Protein AF-0000000078823339 (afdb_homodimer)

Structure (mmCIF, N/CA/C/O backbone):
data_AF-0000000078823339-model_v1
#
loop_
_entity.id
_entity.type
_entity.pdbx_description
1 polymer 'Cytochrome c domain-containing protein'
#
loop_
_atom_site.group_PDB
_atom_site.id
_atom_site.type_symbol
_atom_site.label_atom_id
_atom_site.label_alt_id
_atom_site.label_comp_id
_atom_site.label_asym_id
_atom_site.label_entity_id
_atom_site.label_seq_id
_atom_site.pdbx_PDB_ins_code
_atom_site.Cartn_x
_atom_site.Cartn_y
_atom_site.Cartn_z
_atom_site.occupancy
_atom_site.B_iso_or_equiv
_atom_site.auth_seq_id
_atom_site.auth_comp_id
_atom_site.auth_asym_id
_atom_site.auth_atom_id
_atom_site.pdbx_PDB_model_num
ATOM 1 N N . MET A 1 1 ? -63.656 61.125 -62.781 1 30.8 1 MET A N 1
ATOM 2 C CA . MET A 1 1 ? -62.375 60.5 -63.125 1 30.8 1 MET A CA 1
ATOM 3 C C . MET A 1 1 ? -61.562 60.188 -61.875 1 30.8 1 MET A C 1
ATOM 5 O O . MET A 1 1 ? -60.375 59.875 -61.969 1 30.8 1 MET A O 1
ATOM 9 N N . PRO A 1 2 ? -62.125 60.312 -60.688 1 35.5 2 PRO A N 1
ATOM 10 C CA . PRO A 1 2 ? -61.344 60.188 -59.438 1 35.5 2 PRO A CA 1
ATOM 11 C C . PRO A 1 2 ? -60.781 58.812 -59.219 1 35.5 2 PRO A C 1
ATOM 13 O O . PRO A 1 2 ? -61.344 57.812 -59.688 1 35.5 2 PRO A O 1
ATOM 16 N N . CYS A 1 3 ? -59.375 58.688 -59.344 1 33.84 3 CYS A N 1
ATOM 17 C CA . CYS A 1 3 ? -58.281 57.781 -59.062 1 33.84 3 CYS A CA 1
ATOM 18 C C . CYS A 1 3 ? -58.438 57.094 -57.719 1 33.84 3 CYS A C 1
ATOM 20 O O . CYS A 1 3 ? -58.75 57.781 -56.719 1 33.84 3 CYS A O 1
ATOM 22 N N . ASN A 1 4 ? -58.875 55.844 -57.719 1 34.34 4 ASN A N 1
ATOM 23 C CA . ASN A 1 4 ? -59.125 54.844 -56.656 1 34.34 4 ASN A CA 1
ATOM 24 C C . ASN A 1 4 ? -57.906 54.656 -55.781 1 34.34 4 ASN A C 1
ATOM 26 O O . ASN A 1 4 ? -56.844 54.25 -56.25 1 34.34 4 ASN A O 1
ATOM 30 N N . PRO A 1 5 ? -57.812 55.25 -54.594 1 32.06 5 PRO A N 1
ATOM 31 C CA . PRO A 1 5 ? -56.75 55.406 -53.594 1 32.06 5 PRO A CA 1
ATOM 32 C C . PRO A 1 5 ? -56.156 54.062 -53.125 1 32.06 5 PRO A C 1
ATOM 34 O O . PRO A 1 5 ? -54.938 53.969 -52.875 1 32.06 5 PRO A O 1
ATOM 37 N N . PHE A 1 6 ? -56.969 53.031 -52.75 1 31.17 6 PHE A N 1
ATOM 38 C CA . PHE A 1 6 ? -56.75 52.562 -51.375 1 31.17 6 PHE A CA 1
ATOM 39 C C . PHE A 1 6 ? -55.688 51.469 -51.312 1 31.17 6 PHE A C 1
ATOM 41 O O . PHE A 1 6 ? -55.219 51.125 -50.25 1 31.17 6 PHE A O 1
ATOM 48 N N . LEU A 1 7 ? -55.344 50.812 -52.5 1 37.88 7 LEU A N 1
ATOM 49 C CA . LEU A 1 7 ? -54.969 49.438 -52.125 1 37.88 7 LEU A CA 1
ATOM 50 C C . LEU A 1 7 ? -53.688 49.438 -51.312 1 37.88 7 LEU A C 1
ATOM 52 O O . LEU A 1 7 ? -52.656 49.938 -51.781 1 37.88 7 LEU A O 1
ATOM 56 N N . LEU A 1 8 ? -53.812 49.562 -49.969 1 34.38 8 LEU A N 1
ATOM 57 C CA . LEU A 1 8 ? -52.875 49.531 -48.844 1 34.38 8 LEU A CA 1
ATOM 58 C C . LEU A 1 8 ? -51.938 48.312 -48.938 1 34.38 8 LEU A C 1
ATOM 60 O O . LEU A 1 8 ? -52.312 47.281 -49.469 1 34.38 8 LEU A O 1
ATOM 64 N N . GLY A 1 9 ? -50.594 48.531 -48.75 1 34.34 9 GLY A N 1
ATOM 65 C CA . GLY A 1 9 ? -49.25 48 -48.781 1 34.34 9 GLY A CA 1
ATOM 66 C C . GLY A 1 9 ? -49 46.938 -47.75 1 34.34 9 GLY A C 1
ATOM 67 O O . GLY A 1 9 ? -48.406 47.188 -46.688 1 34.34 9 GLY A O 1
ATOM 68 N N . HIS A 1 10 ? -50.031 46 -47.5 1 41 10 HIS A N 1
ATOM 69 C CA . HIS A 1 10 ? -49.844 45.156 -46.312 1 41 10 HIS A CA 1
ATOM 70 C C . HIS A 1 10 ? -48.625 44.281 -46.438 1 41 10 HIS A C 1
ATOM 72 O O . HIS A 1 10 ? -48.406 43.406 -45.594 1 41 10 HIS A O 1
ATOM 78 N N . SER A 1 11 ? -47.812 44.438 -47.5 1 39.53 11 SER A N 1
ATOM 79 C CA . SER A 1 11 ? -46.969 43.25 -47.719 1 39.53 11 SER A CA 1
ATOM 80 C C . SER A 1 11 ? -45.969 43.094 -46.594 1 39.53 11 SER A C 1
ATOM 82 O O . SER A 1 11 ? -45.062 42.25 -46.656 1 39.53 11 SER A O 1
ATOM 84 N N . GLY A 1 12 ? -45.812 44.094 -45.688 1 32.62 12 GLY A N 1
ATOM 85 C CA . GLY A 1 12 ? -44.531 44.125 -45.031 1 32.62 12 GLY A CA 1
ATOM 86 C C . GLY A 1 12 ? -44.312 42.969 -44.094 1 32.62 12 GLY A C 1
ATOM 87 O O . GLY A 1 12 ? -43.281 42.906 -43.406 1 32.62 12 GLY A O 1
ATOM 88 N N . ILE A 1 13 ? -45.406 42.312 -43.688 1 36 13 ILE A N 1
ATOM 89 C CA . ILE A 1 13 ? -45.344 41.719 -42.344 1 36 13 ILE A CA 1
ATOM 90 C C . ILE A 1 13 ? -44.406 40.531 -42.375 1 36 13 ILE A C 1
ATOM 92 O O . ILE A 1 13 ? -43.906 40.094 -41.344 1 36 13 ILE A O 1
ATOM 96 N N . LEU A 1 14 ? -44.188 39.844 -43.531 1 37.94 14 LEU A N 1
ATOM 97 C CA . LEU A 1 14 ? -43.781 38.469 -43.312 1 37.94 14 LEU A CA 1
ATOM 98 C C . LEU A 1 14 ? -42.375 38.375 -42.75 1 37.94 14 LEU A C 1
ATOM 100 O O . LEU A 1 14 ? -41.812 37.312 -42.625 1 37.94 14 LEU A O 1
ATOM 104 N N . MET A 1 15 ? -41.625 39.469 -42.75 1 34.97 15 MET A N 1
ATOM 105 C CA . MET A 1 15 ? -40.219 39.125 -42.438 1 34.97 15 MET A CA 1
ATOM 106 C C . MET A 1 15 ? -40.094 38.625 -41 1 34.97 15 MET A C 1
ATOM 108 O O . MET A 1 15 ? -39.094 38.875 -40.344 1 34.97 15 MET A O 1
ATOM 112 N N . ARG A 1 16 ? -41.219 38.375 -40.312 1 34.41 16 ARG A N 1
ATOM 113 C CA . ARG A 1 16 ? -40.969 38.062 -38.906 1 34.41 16 ARG A CA 1
ATOM 114 C C . ARG A 1 16 ? -39.812 37.031 -38.812 1 34.41 16 ARG A C 1
ATOM 116 O O . ARG A 1 16 ? -39.562 36.312 -39.75 1 34.41 16 ARG A O 1
ATOM 123 N N . LEU A 1 17 ? -39.375 36.781 -37.406 1 38.91 17 LEU A N 1
ATOM 124 C CA . LEU A 1 17 ? -38.438 36.406 -36.344 1 38.91 17 LEU A CA 1
ATOM 125 C C . LEU A 1 17 ? -38.25 34.875 -36.312 1 38.91 17 LEU A C 1
ATOM 127 O O . LEU A 1 17 ? -39.125 34.156 -35.875 1 38.91 17 LEU A O 1
ATOM 131 N N . PHE A 1 18 ? -37.906 34.406 -37.469 1 39.09 18 PHE A N 1
ATOM 132 C CA . PHE A 1 18 ? -37.406 33.062 -37.25 1 39.09 18 PHE A CA 1
ATOM 133 C C . PHE A 1 18 ? -36.406 33.062 -36.094 1 39.09 18 PHE A C 1
ATOM 135 O O . PHE A 1 18 ? -35.188 33 -36.344 1 39.09 18 PHE A O 1
ATOM 142 N N . LEU A 1 19 ? -36.531 33.875 -35.094 1 39.53 19 LEU A N 1
ATOM 143 C CA . LEU A 1 19 ? -35.562 33.719 -34 1 39.53 19 LEU A CA 1
ATOM 144 C C . LEU A 1 19 ? -35.594 32.281 -33.469 1 39.53 19 LEU A C 1
ATOM 146 O O . LEU A 1 19 ? -36.469 31.875 -32.719 1 39.53 19 LEU A O 1
ATOM 150 N N . ILE A 1 20 ? -35.688 31.312 -34.406 1 40.09 20 ILE A N 1
ATOM 151 C CA . ILE A 1 20 ? -35.625 29.984 -33.781 1 40.09 20 ILE A CA 1
ATOM 152 C C . ILE A 1 20 ? -34.625 29.984 -32.656 1 40.09 20 ILE A C 1
ATOM 154 O O . ILE A 1 20 ? -33.656 30.75 -32.688 1 40.09 20 ILE A O 1
ATOM 158 N N . GLY A 1 21 ? -34.906 29.016 -31.672 1 37.75 21 GLY A N 1
ATOM 159 C CA . GLY A 1 21 ? -34.562 28.391 -30.406 1 37.75 21 GLY A CA 1
ATOM 160 C C . GLY A 1 21 ? -33.125 27.922 -30.328 1 37.75 21 GLY A C 1
ATOM 161 O O . GLY A 1 21 ? -32.781 26.875 -30.891 1 37.75 21 GLY A O 1
ATOM 162 N N . LEU A 1 22 ? -32.188 28.734 -30.75 1 45.09 22 LEU A N 1
ATOM 163 C CA . LEU A 1 22 ? -30.859 28.328 -30.266 1 45.09 22 LEU A CA 1
ATOM 164 C C . LEU A 1 22 ? -30.953 27.797 -28.844 1 45.09 22 LEU A C 1
ATOM 166 O O . LEU A 1 22 ? -31.094 28.562 -27.891 1 45.09 22 LEU A O 1
ATOM 170 N N . LEU A 1 23 ? -31.844 26.859 -28.609 1 41.22 23 LEU A N 1
ATOM 171 C CA . LEU A 1 23 ? -31.844 26.109 -27.359 1 41.22 23 LEU A CA 1
ATOM 172 C C . LEU A 1 23 ? -30.422 25.922 -26.844 1 41.22 23 LEU A C 1
ATOM 174 O O . LEU A 1 23 ? -29.484 25.734 -27.625 1 41.22 23 LEU A O 1
ATOM 178 N N . GLY A 1 24 ? -30.25 26.266 -25.516 1 43.12 24 GLY A N 1
ATOM 179 C CA . GLY A 1 24 ? -29.328 26.203 -24.406 1 43.12 24 GLY A CA 1
ATOM 180 C C . GLY A 1 24 ? -28.547 24.891 -24.344 1 43.12 24 GLY A C 1
ATOM 181 O O . GLY A 1 24 ? -29.078 23.859 -23.922 1 43.12 24 GLY A O 1
ATOM 182 N N . MET A 1 25 ? -27.922 24.5 -25.422 1 47.78 25 MET A N 1
ATOM 183 C CA . MET A 1 25 ? -26.984 23.422 -25.109 1 47.78 25 MET A CA 1
ATOM 184 C C . MET A 1 25 ? -26.219 23.719 -23.828 1 47.78 25 MET A C 1
ATOM 186 O O . MET A 1 25 ? -25.391 24.641 -23.812 1 47.78 25 MET A O 1
ATOM 190 N N . GLY A 1 26 ? -26.906 23.703 -22.734 1 44.56 26 GLY A N 1
ATOM 191 C CA . GLY A 1 26 ? -26.172 23.641 -21.469 1 44.56 26 GLY A CA 1
ATOM 192 C C . GLY A 1 26 ? -24.891 22.812 -21.562 1 44.56 26 GLY A C 1
ATOM 193 O O . GLY A 1 26 ? -24.938 21.625 -21.922 1 44.56 26 GLY A O 1
ATOM 194 N N . TYR A 1 27 ? -23.797 23.438 -22.047 1 45.62 27 TYR A N 1
ATOM 195 C CA . TYR A 1 27 ? -22.469 22.859 -21.844 1 45.62 27 TYR A CA 1
ATOM 196 C C . TYR A 1 27 ? -22.375 22.188 -20.484 1 45.62 27 TYR A C 1
ATOM 198 O O . TYR A 1 27 ? -22.422 22.844 -19.438 1 45.62 27 TYR A O 1
ATOM 206 N N . LEU A 1 28 ? -22.906 21 -20.312 1 49.22 28 LEU A N 1
ATOM 207 C CA . LEU A 1 28 ? -22.5 20.203 -19.172 1 49.22 28 LEU A CA 1
ATOM 208 C C . LEU A 1 28 ? -20.984 20.281 -18.969 1 49.22 28 LEU A C 1
ATOM 210 O O . LEU A 1 28 ? -20.219 19.688 -19.719 1 49.22 28 LEU A O 1
ATOM 214 N N . MET A 1 29 ? -20.531 21.422 -18.688 1 46.19 29 MET A N 1
ATOM 215 C CA . MET A 1 29 ? -19.141 21.391 -18.234 1 46.19 29 MET A CA 1
ATOM 216 C C . MET A 1 29 ? -18.938 20.266 -17.203 1 46.19 29 MET A C 1
ATOM 218 O O . MET A 1 29 ? -19.75 20.109 -16.297 1 46.19 29 MET A O 1
ATOM 222 N N . PRO A 1 30 ? -18.266 19.234 -17.578 1 48.75 30 PRO A N 1
ATOM 223 C CA . PRO A 1 30 ? -17.938 18.344 -16.453 1 48.75 30 PRO A CA 1
ATOM 224 C C . PRO A 1 30 ? -17.453 19.094 -15.219 1 48.75 30 PRO A C 1
ATOM 226 O O . PRO A 1 30 ? -16.594 19.984 -15.328 1 48.75 30 PRO A O 1
ATOM 229 N N . VAL A 1 31 ? -18.328 19.375 -14.242 1 43.94 31 VAL A N 1
ATOM 230 C CA . VAL A 1 31 ? -17.844 19.797 -12.93 1 43.94 31 VAL A CA 1
ATOM 231 C C . VAL A 1 31 ? -16.578 19.016 -12.57 1 43.94 31 VAL A C 1
ATOM 233 O O . VAL A 1 31 ? -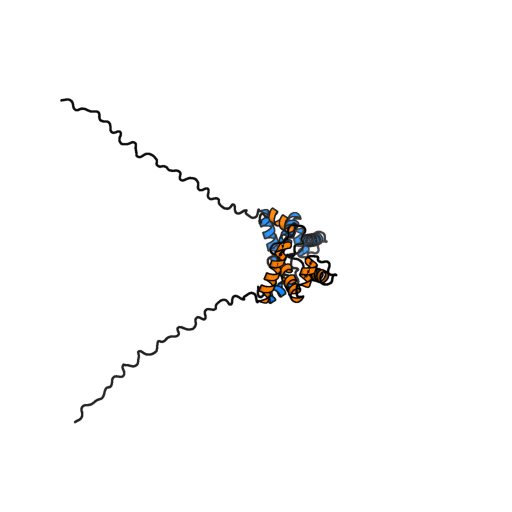16.625 17.797 -12.375 1 43.94 31 VAL A O 1
ATOM 236 N N . ALA A 1 32 ? -15.5 19.422 -13.117 1 43.25 32 ALA A N 1
ATOM 237 C CA . ALA A 1 32 ? -14.289 18.859 -12.523 1 43.25 32 ALA A CA 1
ATOM 238 C C . ALA A 1 32 ? -14.406 18.781 -11 1 43.25 32 ALA A C 1
ATOM 240 O O . ALA A 1 32 ? -14.594 19.812 -10.336 1 43.25 32 ALA A O 1
ATOM 241 N N . THR A 1 33 ? -15.094 17.812 -10.5 1 46.09 33 THR A N 1
ATOM 242 C CA . THR A 1 33 ? -14.953 17.656 -9.055 1 46.09 33 THR A CA 1
ATOM 243 C C . THR A 1 33 ? -13.547 18.031 -8.602 1 46.09 33 THR A C 1
ATOM 245 O O . THR A 1 33 ? -12.57 17.375 -8.969 1 46.09 33 THR A O 1
ATOM 248 N N . SER A 1 34 ? -13.211 19.297 -8.68 1 44.72 34 SER A N 1
ATOM 249 C CA . SER A 1 34 ? -12 19.844 -8.078 1 44.72 34 SER A CA 1
ATOM 250 C C . SER A 1 34 ? -11.703 19.172 -6.734 1 44.72 34 SER A C 1
ATOM 252 O O . SER A 1 34 ? -12.625 18.859 -5.984 1 44.72 34 SER A O 1
ATOM 254 N N . ALA A 1 35 ? -10.625 18.359 -6.77 1 53.25 35 ALA A N 1
ATOM 255 C CA . ALA A 1 35 ? -10.172 17.984 -5.434 1 53.25 35 ALA A CA 1
ATOM 256 C C . ALA A 1 35 ? -10.445 19.094 -4.426 1 53.25 35 ALA A C 1
ATOM 258 O O . ALA A 1 35 ? -10.164 20.266 -4.695 1 53.25 35 ALA A O 1
ATOM 259 N N . GLY A 1 36 ? -11.461 18.891 -3.582 1 52.44 36 GLY A N 1
ATOM 260 C CA . GLY A 1 36 ? -11.766 19.906 -2.59 1 52.44 36 GLY A CA 1
ATOM 261 C C . GLY A 1 36 ? -10.531 20.531 -1.972 1 52.44 36 GLY A C 1
ATOM 262 O O . GLY A 1 36 ? -9.438 19.953 -2.049 1 52.44 36 GLY A O 1
ATOM 263 N N . PRO A 1 37 ? -10.547 21.719 -1.668 1 51.22 37 PRO A N 1
ATOM 264 C CA . PRO A 1 37 ? -9.43 22.469 -1.091 1 51.22 37 PRO A CA 1
ATOM 265 C C . PRO A 1 37 ? -8.609 21.641 -0.104 1 51.22 37 PRO A C 1
ATOM 267 O O . PRO A 1 37 ? -7.387 21.766 -0.063 1 51.22 37 PRO A O 1
ATOM 270 N N . ALA A 1 38 ? -9.305 20.828 0.726 1 58.81 38 ALA A N 1
ATOM 271 C CA . ALA A 1 38 ? -8.609 20.031 1.732 1 58.81 38 ALA A CA 1
ATOM 272 C C . ALA A 1 38 ? -7.695 19 1.08 1 58.81 38 ALA A C 1
ATOM 274 O O . ALA A 1 38 ? -6.574 18.781 1.546 1 58.81 38 ALA A O 1
ATOM 275 N N . SER A 1 39 ? -8.086 18.688 -0.139 1 73.38 39 SER A N 1
ATOM 276 C CA . SER A 1 39 ? -7.27 17.688 -0.826 1 73.38 39 SER A CA 1
ATOM 277 C C . SER A 1 39 ? -6.004 18.312 -1.406 1 73.38 39 SER A C 1
ATOM 279 O O . SER A 1 39 ? -4.914 17.75 -1.283 1 73.38 39 SER A O 1
ATOM 281 N N . HIS A 1 40 ? -6.227 19.531 -1.73 1 85.38 40 HIS A N 1
ATOM 282 C CA . HIS A 1 40 ? -5.055 20.188 -2.311 1 85.38 40 HIS A CA 1
ATOM 283 C C . HIS A 1 40 ? -4.031 20.531 -1.236 1 85.38 40 HIS A C 1
ATOM 285 O O . HIS A 1 40 ? -2.826 20.359 -1.442 1 85.38 40 HIS A O 1
ATOM 291 N N . HIS A 1 41 ? -4.555 20.938 -0.048 1 91.94 41 HIS A N 1
ATOM 292 C CA . HIS A 1 41 ? -3.674 21.297 1.058 1 91.94 41 HIS A CA 1
ATOM 293 C C . HIS A 1 41 ? -2.867 20.094 1.534 1 91.94 41 HIS A C 1
ATOM 295 O O . HIS A 1 41 ? -1.649 20.188 1.702 1 91.94 41 HIS A O 1
ATOM 301 N N . ILE A 1 42 ? -3.537 18.984 1.673 1 94.25 42 ILE A N 1
ATOM 302 C CA . ILE A 1 42 ? -2.867 17.781 2.137 1 94.25 42 ILE A CA 1
ATOM 303 C C . ILE A 1 42 ? -1.833 17.328 1.105 1 94.25 42 ILE A C 1
ATOM 305 O O . ILE A 1 42 ? -0.726 16.922 1.463 1 94.25 42 ILE A O 1
ATOM 309 N N . ARG A 1 43 ? -2.17 17.406 -0.151 1 93.56 43 ARG A N 1
ATOM 310 C CA . ARG A 1 43 ? -1.228 17.016 -1.198 1 93.56 43 ARG A CA 1
ATOM 311 C C . ARG A 1 43 ? -0.001 17.938 -1.184 1 93.56 43 ARG A C 1
ATOM 313 O O . ARG A 1 43 ? 1.12 17.469 -1.409 1 93.56 43 ARG A O 1
ATOM 320 N N . THR A 1 44 ? -0.228 19.188 -0.898 1 94.5 44 THR A N 1
ATOM 321 C CA . THR A 1 44 ? 0.883 20.125 -0.787 1 94.5 44 THR A CA 1
ATOM 322 C C . THR A 1 44 ? 1.775 19.766 0.399 1 94.5 44 THR A C 1
ATOM 324 O O . THR A 1 44 ? 3.002 19.766 0.279 1 94.5 44 THR A O 1
ATOM 327 N N . LEU A 1 45 ? 1.153 19.469 1.543 1 96.06 45 LEU A N 1
ATOM 328 C CA . LEU A 1 45 ? 1.924 19.047 2.711 1 96.06 45 LEU A CA 1
ATOM 329 C C . LEU A 1 45 ? 2.688 17.766 2.428 1 96.06 45 LEU A C 1
ATOM 331 O O . LEU A 1 45 ? 3.85 17.625 2.818 1 96.06 45 LEU A O 1
ATOM 335 N N . ALA A 1 46 ? 2.057 16.828 1.695 1 96.62 46 ALA A N 1
ATOM 336 C CA . ALA A 1 46 ? 2.713 15.57 1.334 1 96.62 46 ALA A CA 1
ATOM 337 C C . ALA A 1 46 ? 3.936 15.828 0.459 1 96.62 46 ALA A C 1
ATOM 339 O O . ALA A 1 46 ? 4.953 15.141 0.593 1 96.62 46 ALA A O 1
ATOM 340 N N . ALA A 1 47 ? 3.842 16.797 -0.411 1 95.81 47 ALA A N 1
ATOM 341 C CA . ALA A 1 47 ? 4.961 17.141 -1.287 1 95.81 47 ALA A CA 1
ATOM 342 C C . ALA A 1 47 ? 6.156 17.641 -0.481 1 95.81 47 ALA A C 1
ATOM 344 O O . ALA A 1 47 ? 7.309 17.391 -0.855 1 95.81 47 ALA A O 1
ATOM 345 N N . SER A 1 48 ? 5.863 18.281 0.651 1 95.5 48 SER A N 1
ATOM 346 C CA . SER A 1 48 ? 6.961 18.75 1.487 1 95.5 48 SER A CA 1
ATOM 347 C C . SER A 1 48 ? 7.688 17.594 2.154 1 95.5 48 SER A C 1
ATOM 349 O O . SER A 1 48 ? 8.859 17.703 2.521 1 95.5 48 SER A O 1
ATOM 351 N N . CYS A 1 49 ? 7.035 16.469 2.363 1 97.44 49 CYS A N 1
ATOM 352 C CA . CYS A 1 49 ? 7.652 15.273 2.943 1 97.44 49 CYS A CA 1
ATOM 353 C C . CYS A 1 49 ? 8.602 14.609 1.955 1 97.44 49 CYS A C 1
ATOM 355 O O . CYS A 1 49 ? 9.523 13.891 2.355 1 97.44 49 CYS A O 1
ATOM 357 N N . ALA A 1 50 ? 8.453 14.945 0.639 1 94.81 50 ALA A N 1
ATOM 358 C CA . ALA A 1 50 ? 9.164 14.281 -0.45 1 94.81 50 ALA A CA 1
ATOM 359 C C . ALA A 1 50 ? 10.648 14.641 -0.444 1 94.81 50 ALA A C 1
ATOM 361 O O . ALA A 1 50 ? 11.477 13.875 -0.937 1 94.81 50 ALA A O 1
ATOM 362 N N . ALA A 1 51 ? 10.93 15.781 0.11 1 93.62 51 ALA A N 1
ATOM 363 C CA . ALA A 1 51 ? 12.312 16.25 0.101 1 93.62 51 ALA A CA 1
ATOM 364 C C . ALA A 1 51 ? 13.242 15.242 0.766 1 93.62 51 ALA A C 1
ATOM 366 O O . ALA A 1 51 ? 14.383 15.062 0.338 1 93.62 51 ALA A O 1
ATOM 367 N N . CYS A 1 52 ? 12.727 14.516 1.697 1 96.69 52 CYS A N 1
ATOM 368 C CA . CYS A 1 52 ? 13.547 13.562 2.43 1 96.69 52 CYS A CA 1
ATOM 369 C C . CYS A 1 52 ? 13.016 12.141 2.268 1 96.69 52 CYS A C 1
ATOM 371 O O . CYS A 1 52 ? 13.789 11.188 2.18 1 96.69 52 CYS A O 1
ATOM 373 N N . HIS A 1 53 ? 11.727 12.008 2.227 1 97.56 53 HIS A N 1
ATOM 374 C CA . HIS A 1 53 ? 11.117 10.68 2.215 1 97.56 53 HIS A CA 1
ATOM 375 C C . HIS A 1 53 ? 10.875 10.195 0.789 1 97.56 53 HIS A C 1
ATOM 377 O O . HIS A 1 53 ? 10.312 9.117 0.581 1 97.56 53 HIS A O 1
ATOM 383 N N . GLY A 1 54 ? 11.289 10.961 -0.235 1 96 54 GLY A N 1
ATOM 384 C CA . GLY A 1 54 ? 11.188 10.57 -1.631 1 96 54 GLY A CA 1
ATOM 385 C C . GLY A 1 54 ? 9.906 11.039 -2.293 1 96 54 GLY A C 1
ATOM 386 O O . GLY A 1 54 ? 8.922 11.336 -1.613 1 96 54 GLY A O 1
ATOM 387 N N . TYR A 1 55 ? 9.945 10.992 -3.658 1 94.5 55 TYR A N 1
ATOM 388 C CA . TYR A 1 55 ? 8.773 11.383 -4.438 1 94.5 55 TYR A CA 1
ATOM 389 C C . TYR A 1 55 ? 7.578 10.5 -4.102 1 94.5 55 TYR A C 1
ATOM 391 O O . TYR A 1 55 ? 7.684 9.273 -4.109 1 94.5 55 TYR A O 1
ATOM 399 N N . GLU A 1 56 ? 6.461 11.125 -3.645 1 95.38 56 GLU A N 1
ATOM 400 C CA . GLU A 1 56 ? 5.234 10.469 -3.203 1 95.38 56 GLU A CA 1
ATOM 401 C C . GLU A 1 56 ? 5.488 9.578 -1.994 1 95.38 56 GLU A C 1
ATOM 403 O O . GLU A 1 56 ? 4.793 8.578 -1.792 1 95.38 56 GLU A O 1
ATOM 408 N N . GLY A 1 57 ? 6.562 9.891 -1.277 1 96.88 57 GLY A N 1
ATOM 409 C CA . GLY A 1 57 ? 6.863 9.117 -0.081 1 96.88 57 GLY A CA 1
ATOM 410 C C . GLY A 1 57 ? 7.598 7.824 -0.375 1 96.88 57 GLY A C 1
ATOM 411 O O . GLY A 1 57 ? 7.617 6.914 0.455 1 96.88 57 GLY A O 1
ATOM 412 N N . LYS A 1 58 ? 8.125 7.715 -1.603 1 96.12 58 LYS A N 1
ATOM 413 C CA . LYS A 1 58 ? 8.828 6.512 -2.021 1 96.12 58 LYS A CA 1
ATOM 414 C C . LYS A 1 58 ? 10.344 6.691 -1.9 1 96.12 58 LYS A C 1
ATOM 416 O O . LYS A 1 58 ? 10.977 7.262 -2.787 1 96.12 58 LYS A O 1
ATOM 421 N N . SER A 1 59 ? 10.852 6.148 -0.792 1 93.5 59 SER A N 1
ATOM 422 C CA . SER A 1 59 ? 12.266 6.34 -0.5 1 93.5 59 SER A CA 1
ATOM 423 C C . SER A 1 59 ? 13.062 5.066 -0.777 1 93.5 59 SER A C 1
ATOM 425 O O . SER A 1 59 ? 12.555 3.959 -0.597 1 93.5 59 SER A O 1
ATOM 427 N N . ARG A 1 60 ? 14.375 5.113 -1.352 1 85.19 60 ARG A N 1
ATOM 428 C CA . ARG A 1 60 ? 15.266 3.986 -1.611 1 85.19 60 ARG A CA 1
ATOM 429 C C . ARG A 1 60 ? 16.438 3.971 -0.632 1 85.19 60 ARG A C 1
ATOM 431 O O . ARG A 1 60 ? 17.234 3.029 -0.621 1 85.19 60 ARG A O 1
ATOM 438 N N . GLY A 1 61 ? 16.469 4.793 0.309 1 87 61 GLY A N 1
ATOM 439 C CA . GLY A 1 61 ? 17.594 4.895 1.223 1 87 61 GLY A CA 1
ATOM 440 C C . GLY A 1 61 ? 17.219 4.668 2.672 1 87 61 GLY A C 1
ATOM 441 O O . GLY A 1 61 ? 16.344 3.844 2.967 1 87 61 GLY A O 1
ATOM 442 N N . GLU A 1 62 ? 17.953 5.367 3.576 1 91.94 62 GLU A N 1
ATOM 443 C CA . GLU A 1 62 ? 17.797 5.137 5.012 1 91.94 62 GLU A CA 1
ATOM 444 C C . GLU A 1 62 ? 16.562 5.836 5.555 1 91.94 62 GLU A C 1
ATOM 446 O O . GLU A 1 62 ? 16.062 5.492 6.633 1 91.94 62 GLU A O 1
ATOM 451 N N . ILE A 1 63 ? 16.078 6.836 4.805 1 95.62 63 ILE A N 1
ATOM 452 C CA . ILE A 1 63 ? 14.867 7.52 5.223 1 95.62 63 ILE A CA 1
ATOM 453 C C . ILE A 1 63 ? 13.648 6.656 4.895 1 95.62 63 ILE A C 1
ATOM 455 O O . ILE A 1 63 ? 13.508 6.18 3.768 1 95.62 63 ILE A O 1
ATOM 459 N N . PRO A 1 64 ? 12.828 6.449 5.875 1 95.31 64 PRO A N 1
ATOM 460 C CA . PRO A 1 64 ? 11.727 5.504 5.648 1 95.31 64 PRO A CA 1
ATOM 461 C C . PRO A 1 64 ? 10.781 5.961 4.539 1 95.31 64 PRO A C 1
ATOM 463 O O . PRO A 1 64 ? 10.508 7.156 4.406 1 95.31 64 PRO A O 1
ATOM 466 N N . SER A 1 65 ? 10.336 4.945 3.738 1 96.31 65 SER A N 1
ATOM 467 C CA . SER A 1 65 ? 9.242 5.223 2.816 1 96.31 65 SER A CA 1
ATOM 468 C C . SER A 1 65 ? 7.934 5.457 3.568 1 96.31 65 SER A C 1
ATOM 470 O O . SER A 1 65 ? 7.688 4.84 4.605 1 96.31 65 SER A O 1
ATOM 472 N N . LEU A 1 66 ? 7.129 6.32 3.037 1 97.75 66 LEU A N 1
ATOM 473 C CA . LEU A 1 66 ? 5.828 6.621 3.627 1 97.75 66 LEU A CA 1
ATOM 474 C C . LEU A 1 66 ? 4.703 6.016 2.797 1 97.75 66 LEU A C 1
ATOM 476 O O . LEU A 1 66 ? 3.631 5.711 3.326 1 97.75 66 LEU A O 1
ATOM 480 N N . ALA A 1 67 ? 4.973 5.832 1.438 1 97.12 67 ALA A N 1
ATOM 481 C CA . ALA A 1 67 ? 3.969 5.289 0.528 1 97.12 67 ALA A CA 1
ATOM 482 C C . ALA A 1 67 ? 3.506 3.908 0.984 1 97.12 67 ALA A C 1
ATOM 484 O O . ALA A 1 67 ? 4.32 3.004 1.171 1 97.12 67 ALA A O 1
ATOM 485 N N . GLY A 1 68 ? 2.225 3.861 1.214 1 96.12 68 GLY A N 1
ATOM 486 C CA . GLY A 1 68 ? 1.648 2.576 1.579 1 96.12 68 GLY A CA 1
ATOM 487 C C . GLY A 1 68 ? 1.716 2.295 3.068 1 96.12 68 GLY A C 1
ATOM 488 O O . GLY A 1 68 ? 1.246 1.252 3.529 1 96.12 68 GLY A O 1
ATOM 489 N N . MET A 1 69 ? 2.299 3.164 3.879 1 96.31 69 MET A N 1
ATOM 490 C CA . MET A 1 69 ? 2.318 2.975 5.328 1 96.31 69 MET A CA 1
ATOM 491 C C . MET A 1 69 ? 0.904 2.98 5.898 1 96.31 69 MET A C 1
ATOM 493 O O . MET A 1 69 ? 0.127 3.9 5.629 1 96.31 69 MET A O 1
ATOM 497 N N . PRO A 1 70 ? 0.561 1.921 6.637 1 95.75 70 PRO A N 1
ATOM 498 C CA . PRO A 1 70 ? -0.771 1.938 7.246 1 95.75 70 PRO A CA 1
ATOM 499 C C . PRO A 1 70 ? -1.04 3.211 8.047 1 95.75 70 PRO A C 1
ATOM 501 O O . PRO A 1 70 ? -0.154 3.699 8.75 1 95.75 70 PRO A O 1
ATOM 504 N N . ALA A 1 71 ? -2.248 3.703 7.906 1 97.06 71 ALA A N 1
ATOM 505 C CA . ALA A 1 71 ? -2.6 4.973 8.539 1 97.06 71 ALA A CA 1
ATOM 506 C C . ALA A 1 71 ? -2.328 4.934 10.039 1 97.06 71 ALA A C 1
ATOM 508 O O . ALA A 1 71 ? -1.803 5.895 10.602 1 97.06 71 ALA A O 1
ATOM 509 N N . GLY A 1 72 ? -2.68 3.848 10.648 1 97.31 72 GLY A N 1
ATOM 510 C CA . GLY A 1 72 ? -2.447 3.729 12.078 1 97.31 72 GLY A CA 1
ATOM 511 C C . GLY A 1 72 ? -0.982 3.846 12.461 1 97.31 72 GLY A C 1
ATOM 512 O O . GLY A 1 72 ? -0.642 4.496 13.445 1 97.31 72 GLY A O 1
ATOM 513 N N . ARG A 1 73 ? -0.118 3.23 11.703 1 97.62 73 ARG A N 1
ATOM 514 C CA . ARG A 1 73 ? 1.317 3.305 11.953 1 97.62 73 ARG A CA 1
ATOM 515 C C . ARG A 1 73 ? 1.833 4.727 11.773 1 97.62 73 ARG A C 1
ATOM 517 O O . ARG A 1 73 ? 2.629 5.211 12.586 1 97.62 73 ARG A O 1
ATOM 524 N N . PHE A 1 74 ? 1.416 5.398 10.758 1 98.44 74 PHE A N 1
ATOM 525 C CA . PHE A 1 74 ? 1.803 6.785 10.508 1 98.44 74 PHE A CA 1
ATOM 526 C C . PHE A 1 74 ? 1.395 7.68 11.672 1 98.44 74 PHE A C 1
ATOM 528 O O . PHE A 1 74 ? 2.201 8.469 12.164 1 98.44 74 PHE A O 1
ATOM 535 N N . LEU A 1 75 ? 0.164 7.504 12.109 1 98.62 75 LEU A N 1
ATOM 536 C CA . LEU A 1 75 ? -0.362 8.32 13.195 1 98.62 75 LEU A CA 1
ATOM 537 C C . LEU A 1 75 ? 0.417 8.07 14.484 1 98.62 75 LEU A C 1
ATOM 539 O O . LEU A 1 75 ? 0.733 9.008 15.219 1 98.62 75 LEU A O 1
ATOM 543 N N . ASP A 1 76 ? 0.726 6.812 14.727 1 98.75 76 ASP A N 1
ATOM 544 C CA . ASP A 1 76 ? 1.49 6.469 15.922 1 98.75 76 ASP A CA 1
ATOM 545 C C . ASP A 1 76 ? 2.873 7.117 15.898 1 98.75 76 ASP A C 1
ATOM 547 O O . ASP A 1 76 ? 3.312 7.691 16.891 1 98.75 76 ASP A O 1
ATOM 551 N N . LYS A 1 77 ? 3.49 7.055 14.789 1 98.62 77 LYS A N 1
ATOM 552 C CA . LYS A 1 77 ? 4.824 7.629 14.656 1 98.62 77 LYS A CA 1
ATOM 553 C C . LYS A 1 77 ? 4.789 9.148 14.836 1 98.62 77 LYS A C 1
ATOM 555 O O . LYS A 1 77 ? 5.602 9.711 15.57 1 98.62 77 LYS A O 1
ATOM 560 N N . MET A 1 78 ? 3.838 9.797 14.203 1 98.62 78 MET A N 1
ATOM 561 C CA . MET A 1 78 ? 3.748 11.258 14.281 1 98.62 78 MET A CA 1
ATOM 562 C C . MET A 1 78 ? 3.391 11.695 15.695 1 98.62 78 MET A C 1
ATOM 564 O O . MET A 1 78 ? 3.867 12.734 16.172 1 98.62 78 MET A O 1
ATOM 568 N N . ARG A 1 79 ? 2.559 10.906 16.406 1 98.62 79 ARG A N 1
ATOM 569 C CA . ARG A 1 79 ? 2.25 11.195 17.797 1 98.62 79 ARG A CA 1
ATOM 570 C C . ARG A 1 79 ? 3.504 11.117 18.656 1 98.62 79 ARG A C 1
ATOM 572 O O . ARG A 1 79 ? 3.734 11.984 19.5 1 98.62 79 ARG A O 1
ATOM 579 N N . GLN A 1 80 ? 4.285 10.117 18.391 1 98.5 80 GLN A N 1
ATOM 580 C CA . GLN A 1 80 ? 5.527 9.953 19.141 1 98.5 80 GLN A CA 1
ATOM 581 C C . GLN A 1 80 ? 6.453 11.148 18.938 1 98.5 80 GLN A C 1
ATOM 583 O O . GLN A 1 80 ? 6.988 11.695 19.906 1 98.5 80 GLN A O 1
ATOM 588 N N . TYR A 1 81 ? 6.637 11.547 17.734 1 98.44 81 TYR A N 1
ATOM 589 C CA . TYR A 1 81 ? 7.492 12.695 17.422 1 98.44 81 TYR A CA 1
ATOM 590 C C . TYR A 1 81 ? 6.949 13.969 18.062 1 98.44 81 TYR A C 1
ATOM 592 O O . TYR A 1 81 ? 7.719 14.805 18.531 1 98.44 81 TYR A O 1
ATOM 600 N N . ARG A 1 82 ? 5.652 14.055 18.062 1 97.19 82 ARG A N 1
ATOM 601 C CA . ARG A 1 82 ? 5.02 15.25 18.594 1 97.19 82 ARG A CA 1
ATOM 602 C C . ARG A 1 82 ? 5.148 15.305 20.109 1 97.19 82 ARG A C 1
ATOM 604 O O . ARG A 1 82 ? 5.32 16.375 20.703 1 97.19 82 ARG A O 1
ATOM 611 N N . ASP A 1 83 ? 5.125 14.172 20.75 1 96.94 83 ASP A N 1
ATOM 612 C CA . ASP A 1 83 ? 5 14.109 22.203 1 96.94 83 ASP A CA 1
ATOM 613 C C . ASP A 1 83 ? 6.371 14.062 22.875 1 96.94 83 ASP A C 1
ATOM 615 O O . ASP A 1 83 ? 6.492 14.328 24.078 1 96.94 83 ASP A O 1
ATOM 619 N N . MET A 1 84 ? 7.332 13.734 22.109 1 97.31 84 MET A N 1
ATOM 620 C CA . MET A 1 84 ? 8.656 13.609 22.719 1 97.31 84 MET A CA 1
ATOM 621 C C . MET A 1 84 ? 9.219 14.984 23.062 1 97.31 84 MET A C 1
ATOM 623 O O . MET A 1 84 ? 8.734 16 22.578 1 97.31 84 MET A O 1
ATOM 627 N N . GLN A 1 85 ? 10.195 14.977 23.922 1 96.5 85 GLN A N 1
ATOM 628 C CA . GLN A 1 85 ? 10.898 16.219 24.25 1 96.5 85 GLN A CA 1
ATOM 629 C C . GLN A 1 85 ? 11.547 16.812 23 1 96.5 85 GLN A C 1
ATOM 631 O O . GLN A 1 85 ? 12.047 16.078 22.141 1 96.5 85 GLN A O 1
ATOM 636 N N . ASP A 1 86 ? 11.461 18.125 23.031 1 94.69 86 ASP A N 1
ATOM 637 C CA . ASP A 1 86 ? 12.102 18.797 21.906 1 94.69 86 ASP A CA 1
ATOM 638 C C . ASP A 1 86 ? 13.594 18.5 21.859 1 94.69 86 ASP A C 1
ATOM 640 O O . ASP A 1 86 ? 14.344 18.922 22.75 1 94.69 86 ASP A O 1
ATOM 644 N N . ASP A 1 87 ? 14.039 17.781 20.906 1 94.88 87 ASP A N 1
ATOM 645 C CA . ASP A 1 87 ? 15.461 17.438 20.812 1 94.88 87 ASP A CA 1
ATOM 646 C C . ASP A 1 87 ? 16.078 18.047 19.547 1 94.88 87 ASP A C 1
ATOM 648 O O . ASP A 1 87 ? 17.234 17.75 19.219 1 94.88 87 ASP A O 1
ATOM 652 N N . GLY A 1 88 ? 15.289 18.781 18.844 1 94.5 88 GLY A N 1
ATOM 653 C CA . GLY A 1 88 ? 15.789 19.5 17.672 1 94.5 88 GLY A CA 1
ATOM 654 C C . GLY A 1 88 ? 15.898 18.625 16.438 1 94.5 88 GLY A C 1
ATOM 655 O O . GLY A 1 88 ? 16.328 19.094 15.383 1 94.5 88 GLY A O 1
ATOM 656 N N . SER A 1 89 ? 15.422 17.375 16.578 1 96.12 89 SER A N 1
ATOM 657 C CA . SER A 1 89 ? 15.484 16.5 15.414 1 96.12 89 SER A CA 1
ATOM 658 C C . SER A 1 89 ? 14.5 16.938 14.344 1 96.12 89 SER A C 1
ATOM 660 O O . SER A 1 89 ? 13.516 17.625 14.633 1 96.12 89 SER A O 1
ATOM 662 N N . VAL A 1 90 ? 14.695 16.609 13.133 1 96.31 90 VAL A N 1
ATOM 663 C CA . VAL A 1 90 ? 13.93 17.047 11.969 1 96.31 90 VAL A CA 1
ATOM 664 C C . VAL A 1 90 ? 12.469 16.625 12.125 1 96.31 90 VAL A C 1
ATOM 666 O O . VAL A 1 90 ? 11.562 17.438 11.984 1 96.31 90 VAL A O 1
ATOM 669 N N . MET A 1 91 ? 12.242 15.367 12.453 1 98 91 MET A N 1
ATOM 670 C CA . MET A 1 91 ? 10.867 14.883 12.5 1 98 91 MET A CA 1
ATOM 671 C C . M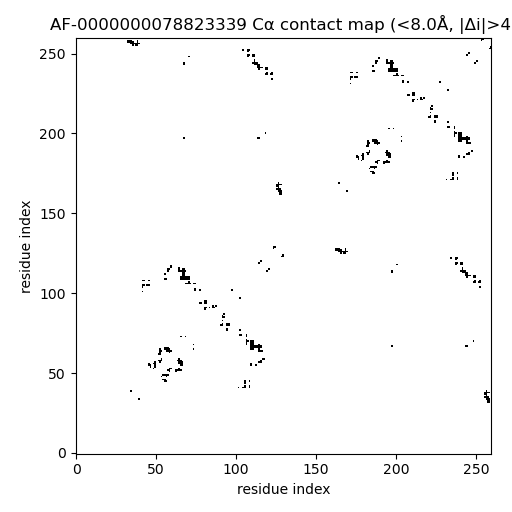ET A 1 91 ? 10.125 15.453 13.703 1 98 91 MET A C 1
ATOM 673 O O . MET A 1 91 ? 8.914 15.68 13.648 1 98 91 MET A O 1
ATOM 677 N N . ASN A 1 92 ? 10.852 15.617 14.805 1 98.06 92 ASN A N 1
ATOM 678 C CA . ASN A 1 92 ? 10.25 16.297 15.953 1 98.06 92 ASN A CA 1
ATOM 679 C C . ASN A 1 92 ? 9.719 17.672 15.578 1 98.06 92 ASN A C 1
ATOM 681 O O . ASN A 1 92 ? 8.562 17.984 15.844 1 98.06 92 ASN A O 1
ATOM 685 N N . GLN A 1 93 ? 10.508 18.5 14.867 1 96.62 93 GLN A N 1
ATOM 686 C CA . GLN A 1 93 ? 10.109 19.844 14.461 1 96.62 93 GLN A CA 1
ATOM 687 C C . GLN A 1 93 ? 8.977 19.797 13.445 1 96.62 93 GLN A C 1
ATOM 689 O O . GLN A 1 93 ? 8.023 20.594 13.523 1 96.62 93 GLN A O 1
ATOM 694 N N . HIS A 1 94 ? 9.047 18.891 12.555 1 97.12 94 HIS A N 1
ATOM 695 C CA . HIS A 1 94 ? 8 18.766 11.555 1 97.12 94 HIS A CA 1
ATOM 696 C C . HIS A 1 94 ? 6.672 18.359 12.188 1 97.12 94 HIS A C 1
ATOM 698 O O . HIS A 1 94 ? 5.629 18.938 11.875 1 97.12 94 HIS A O 1
ATOM 704 N N . ALA A 1 95 ? 6.715 17.359 13.039 1 98 95 ALA A N 1
ATOM 705 C CA . ALA A 1 95 ? 5.496 16.859 13.672 1 98 95 ALA A CA 1
ATOM 706 C C . ALA A 1 95 ? 4.844 17.953 14.523 1 98 95 ALA A C 1
ATOM 708 O O . ALA A 1 95 ? 3.617 18.078 14.531 1 98 95 ALA A O 1
ATOM 709 N N . LYS A 1 96 ? 5.633 18.719 15.211 1 97.44 96 LYS A N 1
ATOM 710 C CA . LYS A 1 96 ? 5.113 19.766 16.094 1 97.44 96 LYS A CA 1
ATOM 711 C C . LYS A 1 96 ? 4.578 20.938 15.289 1 97.44 96 LYS A C 1
ATOM 713 O O . LYS A 1 96 ? 3.74 21.703 15.781 1 97.44 96 LYS A O 1
ATOM 718 N N . GLY A 1 97 ? 5.016 21.109 14.016 1 96.56 97 GLY A N 1
ATOM 719 C CA . GLY A 1 97 ? 4.59 22.203 13.164 1 96.56 97 GLY A CA 1
ATOM 720 C C . GLY A 1 97 ? 3.297 21.922 12.422 1 96.56 97 GLY A C 1
ATOM 721 O O . GLY A 1 97 ? 2.719 22.812 11.805 1 96.56 97 GLY A O 1
ATOM 722 N N . LEU A 1 98 ? 2.816 20.734 12.516 1 97.62 98 LEU A N 1
ATOM 723 C CA . LEU A 1 98 ? 1.603 20.344 11.812 1 97.62 98 LEU A CA 1
ATOM 724 C C . LEU A 1 98 ? 0.42 20.25 12.766 1 97.62 98 LEU A C 1
ATOM 726 O O . LEU A 1 98 ? 0.58 19.859 13.922 1 97.62 98 LEU A O 1
ATOM 730 N N . GLU A 1 99 ? -0.75 20.641 12.242 1 97.31 99 GLU A N 1
ATOM 731 C CA . GLU A 1 99 ? -1.978 20.359 12.984 1 97.31 99 GLU A CA 1
ATOM 732 C C . GLU A 1 99 ? -2.336 18.875 12.93 1 97.31 99 GLU A C 1
ATOM 734 O O . GLU A 1 99 ? -2.021 18.188 11.961 1 97.31 99 GLU A O 1
ATOM 739 N N . TRP A 1 100 ? -3.014 18.422 14.031 1 97.06 100 TRP A N 1
ATOM 740 C CA . TRP A 1 100 ? -3.328 17 14.078 1 97.06 100 TRP A CA 1
ATOM 741 C C . TRP A 1 100 ? -4.238 16.594 12.922 1 97.06 100 TRP A C 1
ATOM 743 O O . TRP A 1 100 ? -4.098 15.508 12.359 1 97.06 100 TRP A O 1
ATOM 753 N N . GLU A 1 101 ? -5.141 17.484 12.547 1 95.06 101 GLU A N 1
ATOM 754 C CA . GLU A 1 101 ? -6 17.203 11.406 1 95.06 101 GLU A CA 1
ATOM 755 C C . GLU A 1 101 ? -5.184 17.047 10.125 1 95.06 101 GLU A C 1
ATOM 757 O O . GLU A 1 101 ? -5.531 16.234 9.258 1 95.06 101 GLU A O 1
ATOM 762 N N . GLU A 1 102 ? -4.125 17.797 9.984 1 96.25 102 GLU A N 1
ATOM 763 C CA . GLU A 1 102 ? -3.221 17.672 8.844 1 96.25 102 GLU A CA 1
ATOM 764 C C . GLU A 1 102 ? -2.49 16.328 8.859 1 96.25 102 GLU A C 1
ATOM 766 O O . GLU A 1 102 ? -2.32 15.695 7.82 1 96.25 102 GLU A O 1
ATOM 771 N N . ILE A 1 103 ? -2.184 15.914 10.094 1 97.81 103 ILE A N 1
ATOM 772 C CA . ILE A 1 103 ? -1.487 14.641 10.258 1 97.81 103 ILE A CA 1
ATOM 773 C C . ILE A 1 103 ? -2.422 13.492 9.891 1 97.81 103 ILE A C 1
ATOM 775 O O . ILE A 1 103 ? -2.012 12.539 9.227 1 97.81 103 ILE A O 1
ATOM 779 N N . VAL A 1 104 ? -3.666 13.648 10.211 1 96.06 104 VAL A N 1
ATOM 780 C CA . VAL A 1 104 ? -4.66 12.641 9.859 1 96.06 104 VAL A CA 1
ATOM 781 C C . VAL A 1 104 ? -4.832 12.594 8.344 1 96.06 104 VAL A C 1
ATOM 783 O O . VAL A 1 104 ? -4.891 11.516 7.75 1 96.06 104 VAL A O 1
ATOM 786 N N . GLY A 1 105 ? -4.887 13.75 7.684 1 95.38 105 GLY A N 1
ATOM 787 C CA . GLY A 1 105 ? -4.961 13.797 6.23 1 95.38 105 GLY A CA 1
ATOM 788 C C . GLY A 1 105 ? -3.75 13.18 5.555 1 95.38 105 GLY A C 1
ATOM 789 O O . GLY A 1 105 ? -3.885 12.461 4.562 1 95.38 105 GLY A O 1
ATOM 790 N N . LEU A 1 106 ? -2.582 13.406 6.117 1 97 106 LEU A N 1
ATOM 791 C CA . LEU A 1 106 ? -1.348 12.836 5.582 1 97 106 LEU A CA 1
ATOM 792 C C . LEU A 1 106 ? -1.332 11.32 5.738 1 97 106 LEU A C 1
ATOM 794 O O . LEU A 1 106 ? -0.854 10.609 4.855 1 97 106 LEU A O 1
ATOM 798 N N . ALA A 1 107 ? -1.855 10.875 6.852 1 97.31 107 ALA A N 1
ATOM 799 C CA . ALA A 1 107 ? -1.956 9.43 7.066 1 97.31 107 ALA A CA 1
ATOM 800 C C . ALA A 1 107 ? -2.789 8.773 5.969 1 97.31 107 ALA A C 1
ATOM 802 O O . ALA A 1 107 ? -2.404 7.73 5.434 1 97.31 107 ALA A O 1
ATOM 803 N N . GLY A 1 108 ? -3.895 9.391 5.711 1 95.75 108 GLY A N 1
ATOM 804 C CA . GLY A 1 108 ? -4.727 8.875 4.637 1 95.75 108 GLY A CA 1
ATOM 805 C C . GLY A 1 108 ? -4.043 8.914 3.281 1 95.75 108 GLY A C 1
ATOM 806 O O . GLY A 1 108 ? -4.082 7.938 2.531 1 95.75 108 GLY A O 1
ATOM 807 N N . TYR A 1 109 ? -3.396 10.008 2.977 1 95.88 109 TYR A N 1
ATOM 808 C CA . TYR A 1 109 ? -2.703 10.164 1.702 1 95.88 109 TYR A CA 1
ATOM 809 C C . TYR A 1 109 ? -1.666 9.07 1.504 1 95.88 109 TYR A C 1
ATOM 811 O O . TYR A 1 109 ? -1.686 8.359 0.493 1 95.88 109 TYR A O 1
ATOM 819 N N . PHE A 1 110 ? -0.766 8.914 2.428 1 97.19 110 PHE A N 1
ATOM 820 C CA . PHE A 1 110 ? 0.345 7.98 2.262 1 97.19 110 PHE A CA 1
ATOM 821 C C . PHE A 1 110 ? -0.146 6.539 2.301 1 97.19 110 PHE A C 1
ATOM 823 O O . PHE A 1 110 ? 0.383 5.68 1.593 1 97.19 110 PHE A O 1
ATOM 830 N N . ALA A 1 111 ? -1.206 6.262 3.139 1 96.56 111 ALA A N 1
ATOM 831 C CA . ALA A 1 111 ? -1.745 4.906 3.213 1 96.56 111 ALA A CA 1
ATOM 832 C C . ALA A 1 111 ? -2.293 4.461 1.86 1 96.56 111 ALA A C 1
ATOM 834 O O . ALA A 1 111 ? -2.271 3.27 1.537 1 96.56 111 ALA A O 1
ATOM 835 N N . CYS A 1 112 ? -2.713 5.406 1.08 1 94.88 112 CYS A N 1
ATOM 836 C CA . CYS A 1 112 ? -3.406 5.102 -0.167 1 94.88 112 CYS A CA 1
ATOM 837 C C . CYS A 1 112 ? -2.449 5.156 -1.351 1 94.88 112 CYS A C 1
ATOM 839 O O . CYS A 1 112 ? -2.828 4.832 -2.477 1 94.88 112 CYS A O 1
ATOM 841 N N . THR A 1 113 ? -1.206 5.512 -1.051 1 95.81 113 THR A N 1
ATOM 842 C CA . THR A 1 113 ? -0.185 5.598 -2.088 1 95.81 113 THR A CA 1
ATOM 843 C C . THR A 1 113 ? 0.494 4.25 -2.293 1 95.81 113 THR A C 1
ATOM 845 O O . THR A 1 113 ? 0.764 3.531 -1.328 1 95.81 113 THR A O 1
ATOM 848 N N . ALA A 1 114 ? 0.749 3.861 -3.57 1 94.56 114 ALA A N 1
ATOM 849 C CA . ALA A 1 114 ? 1.396 2.586 -3.863 1 94.56 114 ALA A CA 1
ATOM 850 C C . ALA A 1 114 ? 2.744 2.479 -3.156 1 94.56 114 ALA A C 1
ATOM 852 O O . ALA A 1 114 ? 3.57 3.389 -3.242 1 94.56 114 ALA A O 1
ATOM 853 N N . PRO A 1 115 ? 2.924 1.324 -2.459 1 94.81 115 PRO A N 1
ATOM 854 C CA . PRO A 1 115 ? 4.207 1.137 -1.778 1 94.81 115 PRO A CA 1
ATOM 855 C C . PRO A 1 115 ? 5.375 0.981 -2.752 1 94.81 115 PRO A C 1
ATOM 857 O O . PRO A 1 115 ? 5.172 0.591 -3.904 1 94.81 115 PRO A O 1
ATOM 860 N N . GLU A 1 116 ? 6.531 1.384 -2.254 1 89.38 116 GLU A N 1
ATOM 861 C CA . GLU A 1 116 ? 7.781 1.162 -2.979 1 89.38 116 GLU A CA 1
ATOM 862 C C . GLU A 1 116 ? 8.828 0.507 -2.082 1 89.38 116 GLU A C 1
ATOM 864 O O . GLU A 1 116 ? 9.859 1.108 -1.787 1 89.38 116 GLU A O 1
ATOM 869 N N . THR A 1 117 ? 8.5 -0.651 -1.728 1 90.88 117 THR A N 1
ATOM 870 C CA . THR A 1 117 ? 9.43 -1.417 -0.901 1 90.88 117 THR A CA 1
ATOM 871 C C . THR A 1 117 ? 10.5 -2.078 -1.763 1 90.88 117 THR A C 1
ATOM 873 O O . THR A 1 117 ? 10.445 -2.008 -2.992 1 90.88 117 THR A O 1
ATOM 876 N N . ALA A 1 118 ? 11.531 -2.576 -1.105 1 88.94 118 ALA A N 1
ATOM 877 C CA . ALA A 1 118 ? 12.547 -3.324 -1.837 1 88.94 118 ALA A CA 1
ATOM 878 C C . ALA A 1 118 ? 11.922 -4.441 -2.666 1 88.94 118 ALA A C 1
ATOM 880 O O . ALA A 1 118 ? 12.344 -4.703 -3.793 1 88.94 118 ALA A O 1
ATOM 881 N N . THR A 1 119 ? 10.891 -5.074 -2.127 1 90.38 119 THR A N 1
ATOM 882 C CA . THR A 1 119 ? 10.172 -6.137 -2.828 1 90.38 119 THR A CA 1
ATOM 883 C C . THR A 1 119 ? 9.516 -5.598 -4.094 1 90.38 119 THR A C 1
ATOM 885 O O . THR A 1 119 ? 9.523 -6.258 -5.133 1 90.38 119 THR A O 1
ATOM 888 N N . CYS A 1 120 ? 8.969 -4.422 -4.02 1 91 120 CYS A N 1
ATOM 889 C CA . CYS A 1 120 ? 8.336 -3.807 -5.184 1 91 120 CYS A CA 1
ATOM 890 C C . CYS A 1 120 ? 9.367 -3.51 -6.27 1 91 120 CYS A C 1
ATOM 892 O O . CYS A 1 120 ? 9.117 -3.766 -7.449 1 91 120 CYS A O 1
ATOM 894 N N . ARG A 1 121 ? 10.445 -3.031 -5.844 1 87.62 121 ARG A N 1
ATOM 895 C CA . ARG A 1 121 ? 11.5 -2.742 -6.809 1 87.62 121 ARG A CA 1
ATOM 896 C C . ARG A 1 121 ? 11.961 -4.016 -7.516 1 87.62 121 ARG A C 1
ATOM 898 O O . ARG A 1 121 ? 12.109 -4.031 -8.742 1 87.62 121 ARG A O 1
ATOM 905 N N . GLU A 1 122 ? 12.211 -5.016 -6.777 1 89.5 122 GLU A N 1
ATOM 906 C CA . GLU A 1 122 ? 12.617 -6.293 -7.352 1 89.5 122 GLU A CA 1
ATOM 907 C C . GLU A 1 122 ? 11.547 -6.84 -8.297 1 89.5 122 GLU A C 1
ATOM 909 O O . GLU A 1 122 ? 11.867 -7.312 -9.391 1 89.5 122 GLU A O 1
ATOM 914 N N . TYR A 1 123 ? 10.359 -6.805 -7.836 1 89.38 123 TYR A N 1
ATOM 915 C CA . TYR A 1 123 ? 9.258 -7.266 -8.672 1 89.38 123 TYR A CA 1
ATOM 916 C C . TYR A 1 123 ? 9.219 -6.504 -9.992 1 89.38 123 TYR A C 1
ATOM 918 O O . TYR A 1 123 ? 9.078 -7.105 -11.055 1 89.38 123 TYR A O 1
ATOM 926 N N . ARG A 1 124 ? 9.297 -5.188 -9.945 1 86 124 ARG A N 1
ATOM 927 C CA . ARG A 1 124 ? 9.211 -4.371 -11.148 1 86 124 ARG A CA 1
ATOM 928 C C . ARG A 1 124 ? 10.406 -4.617 -12.062 1 86 124 ARG A C 1
ATOM 930 O O . ARG A 1 124 ? 10.273 -4.57 -13.289 1 86 124 ARG A O 1
ATOM 937 N N . GLN A 1 125 ? 11.57 -4.84 -11.5 1 85 125 GLN A N 1
ATOM 938 C CA . GLN A 1 125 ? 12.742 -5.184 -12.289 1 85 125 GLN A CA 1
ATOM 939 C C . GLN A 1 125 ? 12.547 -6.496 -13.039 1 85 125 GLN A C 1
ATOM 941 O O . GLN A 1 125 ? 12.891 -6.609 -14.219 1 85 125 GLN A O 1
ATOM 946 N N . GLN A 1 126 ? 12.008 -7.473 -12.336 1 83.75 126 GLN A N 1
ATOM 947 C CA . GLN A 1 126 ? 11.773 -8.781 -12.938 1 83.75 126 GLN A CA 1
ATOM 948 C C . GLN A 1 126 ? 10.664 -8.719 -13.984 1 83.75 126 GLN A C 1
ATOM 950 O O . GLN A 1 126 ? 10.719 -9.414 -15 1 83.75 126 GLN A O 1
ATOM 955 N N . ALA A 1 127 ? 9.695 -7.863 -13.719 1 80.81 127 ALA A N 1
ATOM 956 C CA . ALA A 1 127 ? 8.555 -7.727 -14.617 1 80.81 127 ALA A CA 1
ATOM 957 C C . ALA A 1 127 ? 8.891 -6.816 -15.797 1 80.81 127 ALA A C 1
ATOM 959 O O . ALA A 1 127 ? 8.172 -6.805 -16.797 1 80.81 127 ALA A O 1
ATOM 960 N N . GLY A 1 128 ? 9.992 -6.16 -15.781 1 72.94 128 GLY A N 1
ATOM 961 C CA . GLY A 1 128 ? 10.391 -5.234 -16.828 1 72.94 128 GLY A CA 1
ATOM 962 C C . GLY A 1 128 ? 9.562 -3.969 -16.859 1 72.94 128 GLY A C 1
ATOM 963 O O . GLY A 1 128 ? 9.406 -3.338 -17.906 1 72.94 128 GLY A O 1
ATOM 964 N N . THR A 1 129 ? 8.773 -3.814 -15.852 1 60.12 129 THR A N 1
ATOM 965 C CA . THR A 1 129 ? 7.934 -2.621 -15.797 1 60.12 129 THR A CA 1
ATOM 966 C C . THR A 1 129 ? 8.617 -1.52 -14.992 1 60.12 129 THR A C 1
ATOM 968 O O . THR A 1 129 ? 7.992 -0.511 -14.656 1 60.12 129 THR A O 1
ATOM 971 N N . GLN A 1 130 ? 9.766 -1.045 -15.344 1 53.44 130 GLN A N 1
ATOM 972 C CA . GLN A 1 130 ? 10.406 0.01 -14.57 1 53.44 130 GLN A CA 1
ATOM 973 C C . GLN A 1 130 ? 9.609 1.307 -14.633 1 53.44 130 GLN A C 1
ATOM 975 O O . GLN A 1 130 ? 8.969 1.601 -15.641 1 53.44 130 GLN A O 1
ATOM 980 N N . MET B 1 1 ? 50.25 11.57 -95.938 1 31.44 1 MET B N 1
ATOM 981 C CA . MET B 1 1 ? 50.688 11.875 -94.562 1 31.44 1 MET B CA 1
ATOM 982 C C . MET B 1 1 ? 49.5 11.984 -93.625 1 31.44 1 MET B C 1
ATOM 984 O O . MET B 1 1 ? 48.5 12.641 -93.938 1 31.44 1 MET B O 1
ATOM 988 N N . PRO B 1 2 ? 49.344 10.984 -92.625 1 36.69 2 PRO B N 1
ATOM 989 C CA . PRO B 1 2 ? 48.312 10.508 -91.688 1 36.69 2 PRO B CA 1
ATOM 990 C C . PRO B 1 2 ? 47.875 11.578 -90.688 1 36.69 2 PRO B C 1
ATOM 992 O O . PRO B 1 2 ? 48.656 12.477 -90.375 1 36.69 2 PRO B O 1
ATOM 995 N N . CYS B 1 3 ? 46.625 12.125 -90.938 1 34.44 3 CYS B N 1
ATOM 996 C CA . CYS B 1 3 ? 45.75 13.016 -90.188 1 34.44 3 CYS B CA 1
ATOM 997 C C . CYS B 1 3 ? 45.719 12.656 -88.688 1 34.44 3 CYS B C 1
ATOM 999 O O . CYS B 1 3 ? 45.781 11.477 -88.375 1 34.44 3 CYS B O 1
ATOM 1001 N N . ASN B 1 4 ? 46.125 13.531 -87.75 1 32.66 4 ASN B N 1
ATOM 1002 C CA . ASN B 1 4 ? 46.438 13.609 -86.375 1 32.66 4 ASN B CA 1
ATOM 1003 C C . ASN B 1 4 ? 45.188 13.281 -85.5 1 32.66 4 ASN B C 1
ATOM 1005 O O . ASN B 1 4 ? 44.188 14 -85.562 1 32.66 4 ASN B O 1
ATOM 1009 N N . PRO B 1 5 ? 44.875 12.023 -85.062 1 34.75 5 PRO B N 1
ATOM 1010 C CA . PRO B 1 5 ? 43.781 11.383 -84.312 1 34.75 5 PRO B CA 1
ATOM 1011 C C . PRO B 1 5 ? 43.562 11.977 -82.938 1 34.75 5 PRO B C 1
ATOM 1013 O O . PRO B 1 5 ? 42.75 11.461 -82.125 1 34.75 5 PRO B O 1
ATOM 1016 N N . PHE B 1 6 ? 44.312 13.133 -82.625 1 30.36 6 PHE B N 1
ATOM 1017 C CA . PHE B 1 6 ? 44.656 13.078 -81.188 1 30.36 6 PHE B CA 1
ATOM 1018 C C . PHE B 1 6 ? 43.406 13.141 -80.312 1 30.36 6 PHE B C 1
ATOM 1020 O O . PHE B 1 6 ? 43.219 12.352 -79.375 1 30.36 6 PHE B O 1
ATOM 1027 N N . LEU B 1 7 ? 42.75 14.352 -80.188 1 34.75 7 LEU B N 1
ATOM 1028 C CA . LEU B 1 7 ? 42.531 14.875 -78.812 1 34.75 7 LEU B CA 1
ATOM 1029 C C . LEU B 1 7 ? 41.25 14.352 -78.188 1 34.75 7 LEU B C 1
ATOM 1031 O O . LEU B 1 7 ? 40.156 14.641 -78.75 1 34.75 7 LEU B O 1
ATOM 1035 N N . LEU B 1 8 ? 41.188 13.031 -77.875 1 36.81 8 LEU B N 1
ATOM 1036 C CA . LEU B 1 8 ? 40.156 12.297 -77.188 1 36.81 8 LEU B CA 1
ATOM 1037 C C . LEU B 1 8 ? 39.719 13 -75.875 1 36.81 8 LEU B C 1
ATOM 1039 O O . LEU B 1 8 ? 40.531 13.172 -74.938 1 36.81 8 LEU B O 1
ATOM 1043 N N . GLY B 1 9 ? 38.906 14.062 -75.938 1 32.38 9 GLY B N 1
ATOM 1044 C CA . GLY B 1 9 ? 38.438 14.852 -74.812 1 32.38 9 GLY B CA 1
ATOM 1045 C C . GLY B 1 9 ? 37.781 14.016 -73.75 1 32.38 9 GLY B C 1
ATOM 1046 O O . GLY B 1 9 ? 37.094 13.039 -74.062 1 32.38 9 GLY B O 1
ATOM 1047 N N . HIS B 1 10 ? 38.375 13.977 -72.5 1 40.47 10 HIS B N 1
ATOM 1048 C CA . HIS B 1 10 ? 38.312 13.406 -71.125 1 40.47 10 HIS B CA 1
ATOM 1049 C C . HIS B 1 10 ? 36.969 13.742 -70.5 1 40.47 10 HIS B C 1
ATOM 1051 O O . HIS B 1 10 ? 36.781 13.422 -69.312 1 40.47 10 HIS B O 1
ATOM 1057 N N . SER B 1 11 ? 36 14.422 -71.188 1 38.72 11 SER B N 1
ATOM 1058 C CA . SER B 1 11 ? 35.125 15.133 -70.312 1 38.72 11 SER B CA 1
ATOM 1059 C C . SER B 1 11 ? 34.25 14.164 -69.5 1 38.72 11 SER B C 1
ATOM 1061 O O . SER B 1 11 ? 33.312 14.586 -68.812 1 38.72 11 SER B O 1
ATOM 1063 N N . GLY B 1 12 ? 34.156 12.891 -69.812 1 32.69 12 GLY B N 1
ATOM 1064 C CA . GLY B 1 12 ? 32.969 12.164 -69.438 1 32.69 12 GLY B CA 1
ATOM 1065 C C . GLY B 1 12 ? 32.875 11.984 -67.938 1 32.69 12 GLY B C 1
ATOM 1066 O O . GLY B 1 12 ? 31.969 11.289 -67.438 1 32.69 12 GLY B O 1
ATOM 1067 N N . ILE B 1 13 ? 34.031 12.227 -67.188 1 34.88 13 ILE B N 1
ATOM 1068 C CA . ILE B 1 13 ? 34.188 11.469 -66 1 34.88 13 ILE B CA 1
ATOM 1069 C C . ILE B 1 13 ? 33.156 11.945 -64.938 1 34.88 13 ILE B C 1
ATOM 1071 O O . ILE B 1 13 ? 32.719 11.172 -64.125 1 34.88 13 ILE B O 1
ATOM 1075 N N . LEU B 1 14 ? 32.812 13.266 -64.875 1 36.47 14 LEU B N 1
ATOM 1076 C CA . LEU B 1 14 ? 32.562 13.758 -63.531 1 36.47 14 LEU B CA 1
ATOM 1077 C C . LEU B 1 14 ? 31.234 13.258 -63 1 36.47 14 LEU B C 1
ATOM 1079 O O . LEU B 1 14 ? 30.859 13.547 -61.875 1 36.47 14 LEU B O 1
ATOM 1083 N N . MET B 1 15 ? 30.328 12.766 -63.844 1 35.94 15 MET B N 1
ATOM 1084 C CA . MET B 1 15 ? 29.016 12.758 -63.219 1 35.94 15 MET B CA 1
ATOM 1085 C C . MET B 1 15 ? 28.953 11.727 -62.094 1 35.94 15 MET B C 1
ATOM 1087 O O . MET B 1 15 ? 27.875 11.234 -61.75 1 35.94 15 MET B O 1
ATOM 1091 N N . ARG B 1 16 ? 30.109 11.125 -61.75 1 32.69 16 ARG B N 1
ATOM 1092 C CA . ARG B 1 16 ? 29.906 10 -60.844 1 32.69 16 ARG B CA 1
ATOM 1093 C C . ARG B 1 16 ? 28.984 10.383 -59.688 1 32.69 16 ARG B C 1
ATOM 1095 O O . ARG B 1 16 ? 27.984 9.695 -59.438 1 32.69 16 ARG B O 1
ATOM 1102 N N . LEU B 1 17 ? 29.453 10.273 -58.344 1 37.62 17 LEU B N 1
ATOM 1103 C CA . LEU B 1 17 ? 29.312 9.508 -57.125 1 37.62 17 LEU B CA 1
ATOM 1104 C C . LEU B 1 17 ? 28.484 10.281 -56.094 1 37.62 17 LEU B C 1
ATOM 1106 O O . LEU B 1 17 ? 28.406 9.891 -54.938 1 37.62 17 LEU B O 1
ATOM 1110 N N . PHE B 1 18 ? 27.781 11.328 -56.594 1 38.25 18 PHE B N 1
ATOM 1111 C CA . PHE B 1 18 ? 27.281 11.859 -55.344 1 38.25 18 PHE B CA 1
ATOM 1112 C C . PHE B 1 18 ? 26.344 10.867 -54.656 1 38.25 18 PHE B C 1
ATOM 1114 O O . PHE B 1 18 ? 25.125 11.055 -54.688 1 38.25 18 PHE B O 1
ATOM 1121 N N . LEU B 1 19 ? 26.453 9.57 -54.844 1 39.56 19 LEU B N 1
ATOM 1122 C CA . LEU B 1 19 ? 25.531 8.75 -54.062 1 39.56 19 LEU B CA 1
ATOM 1123 C C . LEU B 1 19 ? 25.641 9.062 -52.594 1 39.56 19 LEU B C 1
ATOM 1125 O O . LEU B 1 19 ? 26.578 8.617 -51.938 1 39.56 19 LEU B O 1
ATOM 1129 N N . ILE B 1 20 ? 25.734 10.367 -52.25 1 39.41 20 ILE B N 1
ATOM 1130 C CA . ILE B 1 20 ? 25.812 10.578 -50.812 1 39.41 20 ILE B CA 1
ATOM 1131 C C . ILE B 1 20 ? 24.875 9.609 -50.094 1 39.41 20 ILE B C 1
ATOM 1133 O O . ILE B 1 20 ? 23.859 9.195 -50.656 1 39.41 20 ILE B O 1
ATOM 1137 N N . GLY B 1 21 ? 25.234 9.438 -48.781 1 36.81 21 GLY B N 1
ATOM 1138 C CA . GLY B 1 21 ? 25.094 8.789 -47.469 1 36.81 21 GLY B CA 1
ATOM 1139 C C . GLY B 1 21 ? 23.688 8.891 -46.906 1 36.81 21 GLY B C 1
ATOM 1140 O O . GLY B 1 21 ? 23.328 9.914 -46.312 1 36.81 21 GLY B O 1
ATOM 1141 N N . LEU B 1 22 ? 22.672 8.773 -47.719 1 45.25 22 LEU B N 1
ATOM 1142 C CA . LEU B 1 22 ? 21.438 8.594 -46.938 1 45.25 22 LEU B CA 1
ATOM 1143 C C . LEU B 1 22 ? 21.688 7.66 -45.75 1 45.25 22 LEU B C 1
ATOM 1145 O O . LEU B 1 22 ? 21.766 6.441 -45.938 1 45.25 22 LEU B O 1
ATOM 1149 N N . LEU B 1 23 ? 22.688 7.906 -44.969 1 39.88 23 LEU B N 1
ATOM 1150 C CA . LEU B 1 23 ? 22.906 7.234 -43.688 1 39.88 23 LEU B CA 1
ATOM 1151 C C . LEU B 1 23 ? 21.578 6.926 -43.031 1 39.88 23 LEU B C 1
ATOM 1153 O O . LEU B 1 23 ? 20.609 7.66 -43.188 1 39.88 23 LEU B O 1
ATOM 1157 N N . GLY B 1 24 ? 21.594 5.738 -42.281 1 42.03 24 GLY B N 1
ATOM 1158 C CA . GLY B 1 24 ? 20.922 4.812 -41.406 1 42.03 24 GLY B CA 1
ATOM 1159 C C . GLY B 1 24 ? 20.188 5.512 -40.25 1 42.03 24 GLY B C 1
ATOM 1160 O O . GLY B 1 24 ? 20.797 5.898 -39.25 1 42.03 24 GLY B O 1
ATOM 1161 N N . MET B 1 25 ? 19.438 6.527 -40.562 1 47.03 25 MET B N 1
ATOM 1162 C CA . MET B 1 25 ? 18.625 6.867 -39.406 1 47.03 25 MET B CA 1
ATOM 1163 C C . MET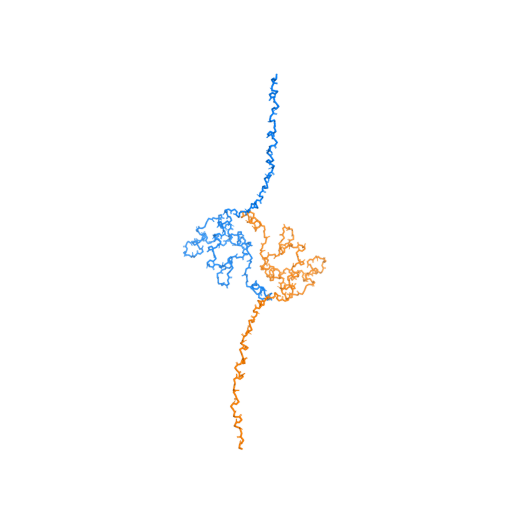 B 1 25 ? 18.047 5.613 -38.75 1 47.03 25 MET B C 1
ATOM 1165 O O . MET B 1 25 ? 17.172 4.957 -39.344 1 47.03 25 MET B O 1
ATOM 1169 N N . GLY B 1 26 ? 18.891 4.805 -38.219 1 44 26 GLY B N 1
ATOM 1170 C CA . GLY B 1 26 ? 18.391 3.801 -37.281 1 44 26 GLY B CA 1
ATOM 1171 C C . GLY B 1 26 ? 17.203 4.285 -36.469 1 44 26 GLY B C 1
ATOM 1172 O O . GLY B 1 26 ? 17.297 5.297 -35.781 1 44 26 GLY B O 1
ATOM 1173 N N . TYR B 1 27 ? 15.992 4.176 -37.031 1 44.97 27 TYR B N 1
ATOM 1174 C CA . TYR B 1 27 ? 14.781 4.27 -36.219 1 44.97 27 TYR B CA 1
ATOM 1175 C C . TYR B 1 27 ? 14.984 3.645 -34.844 1 44.97 27 TYR B C 1
ATOM 1177 O O . TYR B 1 27 ? 15.164 2.43 -34.719 1 44.97 27 TYR B O 1
ATOM 1185 N N . LEU B 1 28 ? 15.688 4.332 -33.938 1 48.47 28 LEU B N 1
ATOM 1186 C CA . LEU B 1 28 ? 15.57 3.932 -32.531 1 48.47 28 LEU B CA 1
ATOM 1187 C C . LEU B 1 28 ? 14.125 3.58 -32.188 1 48.47 28 LEU B C 1
ATOM 1189 O O . LEU B 1 28 ? 13.281 4.469 -32.031 1 48.47 28 LEU B O 1
ATOM 1193 N N . MET B 1 29 ? 13.602 2.607 -32.812 1 45.72 29 MET B N 1
ATOM 1194 C CA . MET B 1 29 ? 12.352 2.156 -32.188 1 45.72 29 MET B CA 1
ATOM 1195 C C . MET B 1 29 ? 12.469 2.064 -30.688 1 45.72 29 MET B C 1
ATOM 1197 O O . MET B 1 29 ? 13.461 1.54 -30.172 1 45.72 29 MET B O 1
ATOM 1201 N N . PRO B 1 30 ? 11.828 2.947 -29.984 1 48.31 30 PRO B N 1
ATOM 1202 C CA . PRO B 1 30 ? 11.844 2.637 -28.547 1 48.31 30 PRO B CA 1
ATOM 1203 C C . PRO B 1 30 ? 11.57 1.162 -28.266 1 48.31 30 PRO B C 1
ATOM 1205 O O . PRO B 1 30 ? 10.633 0.584 -28.812 1 48.31 30 PRO B O 1
ATOM 1208 N N . VAL B 1 31 ? 12.602 0.309 -28.078 1 44.09 31 VAL B N 1
ATOM 1209 C CA . VAL B 1 31 ? 12.383 -1.007 -27.484 1 44.09 31 VAL B CA 1
ATOM 1210 C C . VAL B 1 31 ? 11.312 -0.912 -26.406 1 44.09 31 VAL B C 1
ATOM 1212 O O . VAL B 1 31 ? 11.516 -0.268 -25.375 1 44.09 31 VAL B O 1
ATOM 1215 N N . ALA B 1 32 ? 10.102 -0.865 -26.797 1 43.84 32 ALA B N 1
ATOM 1216 C CA . ALA B 1 32 ? 9.125 -1.092 -25.734 1 43.84 32 ALA B CA 1
ATOM 1217 C C . ALA B 1 32 ? 9.602 -2.178 -24.766 1 43.84 32 ALA B C 1
ATOM 1219 O O . ALA B 1 32 ? 9.828 -3.318 -25.188 1 43.84 32 ALA B O 1
ATOM 1220 N N . THR B 1 33 ? 10.469 -1.854 -23.875 1 45.84 33 THR B N 1
ATOM 1221 C CA . THR B 1 33 ? 10.695 -2.855 -22.828 1 45.84 33 THR B CA 1
ATOM 1222 C C . THR B 1 33 ? 9.406 -3.611 -22.531 1 45.84 33 THR B C 1
ATOM 1224 O O . THR B 1 33 ? 8.438 -3.025 -22.031 1 45.84 33 THR B O 1
ATOM 1227 N N . SER B 1 34 ? 8.914 -4.398 -23.453 1 44.91 34 SER B N 1
ATOM 1228 C CA . SER B 1 34 ? 7.836 -5.355 -23.203 1 44.91 34 SER B CA 1
ATOM 1229 C C . SER B 1 34 ? 7.957 -5.992 -21.828 1 44.91 34 SER B C 1
ATOM 1231 O O . SER B 1 34 ? 9.07 -6.23 -21.344 1 44.91 34 SER B O 1
ATOM 1233 N N . ALA B 1 35 ? 7.012 -5.566 -20.953 1 53.34 35 ALA B N 1
ATOM 1234 C CA . ALA B 1 35 ? 6.949 -6.398 -19.766 1 53.34 35 ALA B CA 1
ATOM 1235 C C . ALA B 1 35 ? 7.328 -7.844 -20.078 1 53.34 35 ALA B C 1
ATOM 1237 O O . ALA B 1 35 ? 6.859 -8.414 -21.062 1 53.34 35 ALA B O 1
ATOM 1238 N N . GLY B 1 36 ? 8.531 -8.234 -19.672 1 52.62 36 GLY B N 1
ATOM 1239 C CA . GLY B 1 36 ? 8.953 -9.602 -19.922 1 52.62 36 GLY B CA 1
ATOM 1240 C C . GLY B 1 36 ? 7.844 -10.617 -19.719 1 52.62 36 GLY B C 1
ATOM 1241 O O . GLY B 1 36 ? 6.84 -10.32 -19.062 1 52.62 36 GLY B O 1
ATOM 1242 N N . PRO B 1 37 ? 7.805 -11.594 -20.453 1 51.16 37 PRO B N 1
ATOM 1243 C CA . PRO B 1 37 ? 6.785 -12.648 -20.406 1 51.16 37 PRO B CA 1
ATOM 1244 C C . PRO B 1 37 ? 6.344 -12.977 -18.984 1 51.16 37 PRO B C 1
ATOM 1246 O O . PRO B 1 37 ? 5.164 -13.234 -18.734 1 51.16 37 PRO B O 1
ATOM 1249 N N . ALA B 1 38 ? 7.316 -13.008 -18.047 1 58.75 38 ALA B N 1
ATOM 1250 C CA . ALA B 1 38 ? 7 -13.344 -16.656 1 58.75 38 ALA B CA 1
ATOM 1251 C C . ALA B 1 38 ? 6.078 -12.305 -16.031 1 58.75 38 ALA B C 1
ATOM 1253 O O . ALA B 1 38 ? 5.145 -12.648 -15.305 1 58.75 38 ALA B O 1
ATOM 1254 N N . SER B 1 39 ? 6.184 -11.125 -16.594 1 73.56 39 SER B N 1
ATOM 1255 C CA . SER B 1 39 ? 5.348 -10.062 -16.047 1 73.56 39 SER B CA 1
ATOM 1256 C C . SER B 1 39 ? 3.914 -10.164 -16.547 1 73.56 39 SER B C 1
ATOM 1258 O O . SER B 1 39 ? 2.963 -10.023 -15.781 1 73.56 39 SER B O 1
ATOM 1260 N N . HIS B 1 40 ? 3.895 -10.664 -17.734 1 85.38 40 HIS B N 1
ATOM 1261 C CA . HIS B 1 40 ? 2.549 -10.773 -18.281 1 85.38 40 HIS B CA 1
ATOM 1262 C C . HIS B 1 40 ? 1.791 -11.938 -17.656 1 85.38 40 HIS B C 1
ATOM 1264 O O . HIS B 1 40 ? 0.602 -11.82 -17.344 1 85.38 40 HIS B O 1
ATOM 1270 N N . HIS B 1 41 ? 2.547 -13.047 -17.391 1 91.88 41 HIS B N 1
ATOM 1271 C CA . HIS B 1 41 ? 1.935 -14.219 -16.797 1 91.88 41 HIS B CA 1
ATOM 1272 C C . HIS B 1 41 ? 1.421 -13.914 -15.391 1 91.88 41 HIS B C 1
ATOM 1274 O O . HIS B 1 41 ? 0.281 -14.25 -15.055 1 91.88 41 HIS B O 1
ATOM 1280 N N . ILE B 1 42 ? 2.227 -13.242 -14.617 1 94.25 42 ILE B N 1
ATOM 1281 C CA . ILE B 1 42 ? 1.842 -12.906 -13.25 1 94.25 42 ILE B CA 1
ATOM 1282 C C . ILE B 1 42 ? 0.643 -11.961 -13.273 1 94.25 42 ILE B C 1
ATOM 1284 O O . ILE B 1 42 ? -0.285 -12.109 -12.469 1 94.25 42 ILE B O 1
ATOM 1288 N N . ARG B 1 43 ? 0.646 -11 -14.164 1 93.5 43 ARG B N 1
ATOM 1289 C CA . ARG B 1 43 ? -0.478 -10.078 -14.266 1 93.5 43 ARG B CA 1
ATOM 1290 C C . ARG B 1 43 ? -1.76 -10.812 -14.641 1 93.5 43 ARG B C 1
ATOM 1292 O O . ARG B 1 43 ? -2.84 -10.484 -14.141 1 93.5 43 ARG B O 1
ATOM 1299 N N . THR B 1 44 ? -1.616 -11.797 -15.477 1 94.38 44 THR B N 1
ATOM 1300 C CA . THR B 1 44 ? -2.768 -12.617 -15.852 1 94.38 44 THR B CA 1
ATOM 1301 C C . THR B 1 44 ? -3.285 -13.398 -14.648 1 94.38 44 THR B C 1
ATOM 1303 O O . THR B 1 44 ? -4.492 -13.453 -14.406 1 94.38 44 THR B O 1
ATOM 1306 N N . LEU B 1 45 ? -2.367 -14 -13.898 1 96 45 LEU B N 1
ATOM 1307 C CA . LEU B 1 45 ? -2.768 -14.719 -12.695 1 96 45 LEU B CA 1
ATOM 1308 C C . LEU B 1 45 ? -3.418 -13.781 -11.688 1 96 45 LEU B C 1
ATOM 1310 O O . LEU B 1 45 ? -4.422 -14.133 -11.062 1 96 45 LEU B O 1
ATOM 1314 N N . ALA B 1 46 ? -2.889 -12.547 -11.57 1 96.62 46 ALA B N 1
ATOM 1315 C CA . ALA B 1 46 ? -3.457 -11.555 -10.664 1 96.62 46 ALA B CA 1
ATOM 1316 C C . ALA B 1 46 ? -4.883 -11.195 -11.07 1 96.62 46 ALA B C 1
ATOM 1318 O O . ALA B 1 46 ? -5.746 -10.977 -10.219 1 96.62 46 ALA B O 1
ATOM 1319 N N . ALA B 1 47 ? -5.133 -11.141 -12.359 1 95.75 47 ALA B N 1
ATOM 1320 C CA . ALA B 1 47 ? -6.465 -10.828 -12.867 1 95.75 47 ALA B CA 1
ATOM 1321 C C . ALA B 1 47 ? -7.477 -11.898 -12.461 1 95.75 47 ALA B C 1
ATOM 1323 O O . ALA B 1 47 ? -8.641 -11.594 -12.211 1 95.75 47 ALA B O 1
ATOM 1324 N N . SER B 1 48 ? -6.988 -13.125 -12.344 1 95.44 48 SER B N 1
ATOM 1325 C CA . SER B 1 48 ? -7.895 -14.195 -11.93 1 95.44 48 SER B CA 1
ATOM 1326 C C . SER B 1 48 ? -8.281 -14.047 -10.461 1 95.44 48 SER B C 1
ATOM 1328 O O . SER B 1 48 ? -9.336 -14.531 -10.039 1 95.44 48 SER B O 1
ATOM 1330 N N . CYS B 1 49 ? -7.473 -13.43 -9.633 1 97.38 49 CYS B N 1
ATOM 1331 C CA . CYS B 1 49 ? -7.77 -13.18 -8.227 1 97.38 49 CYS B CA 1
ATOM 1332 C C . CYS B 1 49 ? -8.852 -12.117 -8.07 1 97.38 49 CYS B C 1
ATOM 1334 O O . CYS B 1 49 ? -9.555 -12.078 -7.059 1 97.38 49 CYS B O 1
ATOM 1336 N N . ALA B 1 50 ? -9.062 -11.305 -9.148 1 94.75 50 ALA B N 1
ATOM 1337 C CA . ALA B 1 50 ? -9.938 -10.133 -9.109 1 94.75 50 ALA B CA 1
ATOM 1338 C C . ALA B 1 50 ? -11.406 -10.539 -9.023 1 94.75 50 ALA B C 1
ATOM 1340 O O . ALA B 1 50 ? -12.242 -9.781 -8.531 1 94.75 50 ALA B O 1
ATOM 1341 N N . ALA B 1 51 ? -11.688 -11.727 -9.484 1 93.56 51 ALA B N 1
ATOM 1342 C CA . ALA B 1 51 ? -13.07 -12.18 -9.508 1 93.56 51 ALA B CA 1
ATOM 1343 C C . ALA B 1 51 ? -13.68 -12.156 -8.109 1 93.56 51 ALA B C 1
ATOM 1345 O O . ALA B 1 51 ? -14.867 -11.859 -7.945 1 93.56 51 ALA B O 1
ATOM 1346 N N . CYS B 1 52 ? -12.867 -12.344 -7.141 1 96.62 52 CYS B N 1
ATOM 1347 C CA . CYS B 1 52 ? -13.367 -12.398 -5.77 1 96.62 52 CYS B CA 1
ATOM 1348 C C . CYS B 1 52 ? -12.727 -11.305 -4.914 1 96.62 52 CYS B C 1
ATOM 1350 O O . CYS B 1 52 ? -13.383 -10.727 -4.047 1 96.62 52 CYS B O 1
ATOM 1352 N N . HIS B 1 53 ? -11.477 -11.039 -5.145 1 97.5 53 HIS B N 1
ATOM 1353 C CA . HIS B 1 53 ? -10.75 -10.117 -4.285 1 97.5 53 HIS B CA 1
ATOM 1354 C C . HIS B 1 53 ? -10.812 -8.688 -4.828 1 97.5 53 HIS B C 1
ATOM 1356 O O . HIS B 1 53 ? -10.195 -7.777 -4.27 1 97.5 53 HIS B O 1
ATOM 1362 N N . GLY B 1 54 ? -11.562 -8.43 -5.922 1 95.94 54 GLY B N 1
ATOM 1363 C CA . GLY B 1 54 ? -11.766 -7.105 -6.48 1 9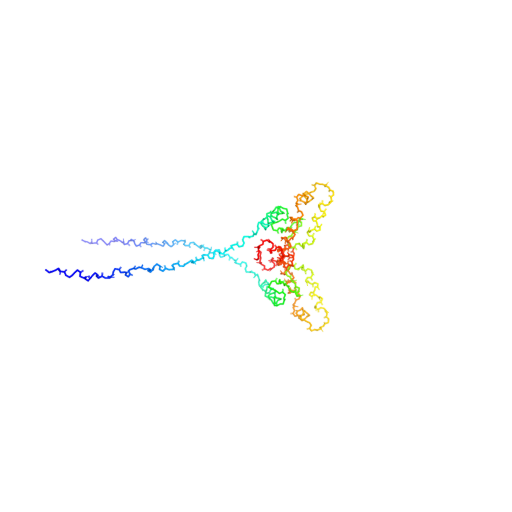5.94 54 GLY B CA 1
ATOM 1364 C C . GLY B 1 54 ? -10.758 -6.75 -7.555 1 95.94 54 GLY B C 1
ATOM 1365 O O . GLY B 1 54 ? -9.672 -7.336 -7.613 1 95.94 54 GLY B O 1
ATOM 1366 N N . TYR B 1 55 ? -11.125 -5.691 -8.328 1 94.44 55 TYR B N 1
ATOM 1367 C CA . TYR B 1 55 ? -10.242 -5.203 -9.383 1 94.44 55 TYR B CA 1
ATOM 1368 C C . TYR B 1 55 ? -8.898 -4.758 -8.805 1 94.44 55 TYR B C 1
ATOM 1370 O O . TYR B 1 55 ? -8.859 -3.986 -7.844 1 94.44 55 TYR B O 1
ATOM 1378 N N . GLU B 1 56 ? -7.789 -5.363 -9.297 1 95.25 56 GLU B N 1
ATOM 1379 C CA . GLU B 1 56 ? -6.422 -5.133 -8.836 1 95.25 56 GLU B CA 1
ATOM 1380 C C . GLU B 1 56 ? -6.262 -5.52 -7.367 1 95.25 56 GLU B C 1
ATOM 1382 O O . GLU B 1 56 ? -5.426 -4.957 -6.656 1 95.25 56 GLU B O 1
ATOM 1387 N N . GLY B 1 57 ? -7.148 -6.398 -6.914 1 96.81 57 GLY B N 1
ATOM 1388 C CA . GLY B 1 57 ? -7.051 -6.855 -5.535 1 96.81 57 GLY B CA 1
ATOM 1389 C C . GLY B 1 57 ? -7.672 -5.891 -4.543 1 96.81 57 GLY B C 1
ATOM 1390 O O . GLY B 1 57 ? -7.367 -5.941 -3.35 1 96.81 57 GLY B O 1
ATOM 1391 N N . LYS B 1 58 ? -8.477 -4.957 -5.051 1 96.06 58 LYS B N 1
ATOM 1392 C CA . LYS B 1 58 ? -9.109 -3.953 -4.207 1 96.06 58 LYS B CA 1
ATOM 1393 C C . LYS B 1 58 ? -10.555 -4.336 -3.891 1 96.06 58 LYS B C 1
ATOM 1395 O O . LYS B 1 58 ? -11.461 -4.094 -4.695 1 96.06 58 LYS B O 1
ATOM 1400 N N . SER B 1 59 ? -10.688 -4.91 -2.686 1 93.44 59 SER B N 1
ATOM 1401 C CA . SER B 1 59 ? -12 -5.422 -2.297 1 93.44 59 SER B CA 1
ATOM 1402 C C . SER B 1 59 ? -12.695 -4.48 -1.323 1 93.44 59 SER B C 1
ATOM 1404 O O . SER B 1 59 ? -12.039 -3.824 -0.51 1 93.44 59 SER B O 1
ATOM 1406 N N . ARG B 1 60 ? -14.102 -4.266 -1.409 1 85.25 60 ARG B N 1
ATOM 1407 C CA . ARG B 1 60 ? -14.898 -3.445 -0.501 1 85.25 60 ARG B CA 1
ATOM 1408 C C . ARG B 1 60 ? -15.773 -4.3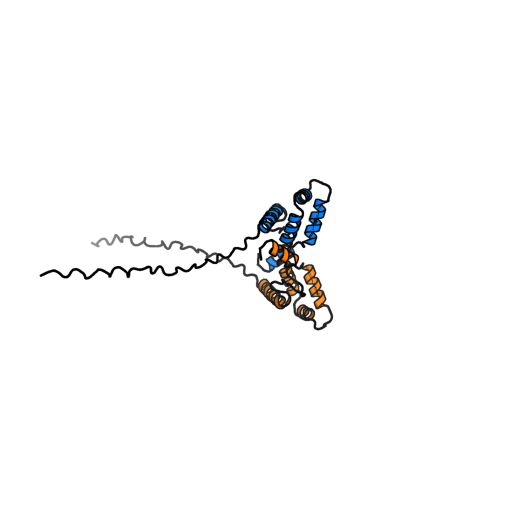16 0.394 1 85.25 60 ARG B C 1
ATOM 1410 O O . ARG B 1 60 ? -16.453 -3.809 1.296 1 85.25 60 ARG B O 1
ATOM 1417 N N . GLY B 1 61 ? -15.656 -5.555 0.38 1 87.06 61 GLY B N 1
ATOM 1418 C CA . GLY B 1 61 ? -16.516 -6.449 1.133 1 87.06 61 GLY B CA 1
ATOM 1419 C C . GLY B 1 61 ? -15.758 -7.363 2.074 1 87.06 61 GLY B C 1
ATOM 1420 O O . GLY B 1 61 ? -14.75 -6.961 2.658 1 87.06 61 GLY B O 1
ATOM 1421 N N . GLU B 1 62 ? -16.328 -8.57 2.268 1 91.94 62 GLU B N 1
ATOM 1422 C CA . GLU B 1 62 ? -15.797 -9.5 3.262 1 91.94 62 GLU B CA 1
ATOM 1423 C C . GLU B 1 62 ? -14.555 -10.219 2.744 1 91.94 62 GLU B C 1
ATOM 1425 O O . GLU B 1 62 ? -13.773 -10.766 3.527 1 91.94 62 GLU B O 1
ATOM 1430 N N . ILE B 1 63 ? -14.406 -10.227 1.418 1 95.62 63 ILE B N 1
ATOM 1431 C CA . ILE B 1 63 ? -13.219 -10.836 0.842 1 95.62 63 ILE B CA 1
ATOM 1432 C C . ILE B 1 63 ? -12.023 -9.891 1.001 1 95.62 63 ILE B C 1
ATOM 1434 O O . ILE B 1 63 ? -12.109 -8.711 0.654 1 95.62 63 ILE B O 1
ATOM 1438 N N . PRO B 1 64 ? -10.961 -10.406 1.546 1 95.19 64 PRO B N 1
ATOM 1439 C CA . PRO B 1 64 ? -9.852 -9.5 1.857 1 95.19 64 PRO B CA 1
ATOM 1440 C C . PRO B 1 64 ? -9.266 -8.836 0.614 1 95.19 64 PRO B C 1
ATOM 1442 O O . PRO B 1 64 ? -9.18 -9.469 -0.445 1 95.19 64 PRO B O 1
ATOM 1445 N N . SER B 1 65 ? -8.922 -7.527 0.789 1 96.31 65 SER B N 1
ATOM 1446 C CA . SER B 1 65 ? -8.133 -6.875 -0.246 1 96.31 65 SER B CA 1
ATOM 1447 C C . SER B 1 65 ? -6.719 -7.445 -0.302 1 96.31 65 SER B C 1
ATOM 1449 O O . SER 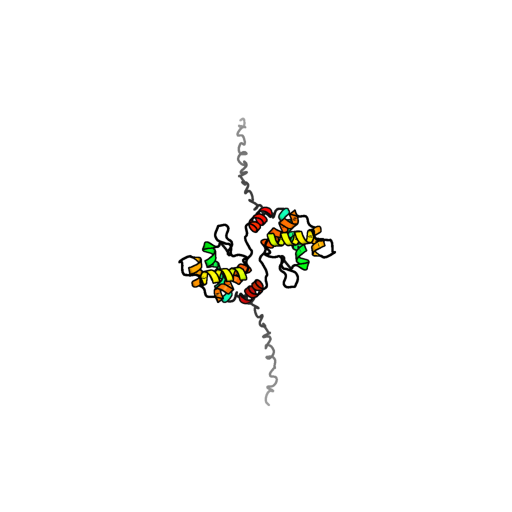B 1 65 ? -6.156 -7.828 0.727 1 96.31 65 SER B O 1
ATOM 1451 N N . LEU B 1 66 ? -6.18 -7.488 -1.485 1 97.75 66 LEU B N 1
ATOM 1452 C CA . LEU B 1 66 ? -4.82 -7.977 -1.686 1 97.75 66 LEU B CA 1
ATOM 1453 C C . LEU B 1 66 ? -3.869 -6.824 -1.996 1 97.75 66 LEU B C 1
ATOM 1455 O O . LEU B 1 66 ? -2.672 -6.91 -1.711 1 97.75 66 LEU B O 1
ATOM 1459 N N . ALA B 1 67 ? -4.438 -5.699 -2.6 1 97.06 67 ALA B N 1
ATOM 1460 C CA . ALA B 1 67 ? -3.629 -4.547 -2.977 1 97.06 67 ALA B CA 1
ATOM 1461 C C . ALA B 1 67 ? -2.906 -3.963 -1.765 1 97.06 67 ALA B C 1
ATOM 1463 O O . ALA B 1 67 ? -3.537 -3.629 -0.759 1 97.06 67 ALA B O 1
ATOM 1464 N N . GLY B 1 68 ? -1.614 -3.951 -1.911 1 96.12 68 GLY B N 1
ATOM 1465 C CA . GLY B 1 68 ? -0.816 -3.346 -0.857 1 96.12 68 GLY B CA 1
ATOM 1466 C C . GLY B 1 68 ? -0.478 -4.309 0.263 1 96.12 68 GLY B C 1
ATOM 1467 O O . GLY B 1 68 ? 0.21 -3.943 1.219 1 96.12 68 GLY B O 1
ATOM 1468 N N . MET B 1 69 ? -0.943 -5.551 0.223 1 96.25 69 MET B N 1
ATOM 1469 C CA . MET B 1 69 ? -0.579 -6.539 1.234 1 96.25 69 MET B CA 1
ATOM 1470 C C . MET B 1 69 ? 0.923 -6.805 1.22 1 96.25 69 MET B C 1
ATOM 1472 O O . MET B 1 69 ? 1.497 -7.086 0.167 1 96.25 69 MET B O 1
ATOM 1476 N N . PRO B 1 70 ? 1.556 -6.656 2.389 1 95.69 70 PRO B N 1
ATOM 1477 C CA . PRO B 1 70 ? 2.986 -6.973 2.41 1 95.69 70 PRO B CA 1
ATOM 1478 C C . PRO B 1 70 ? 3.293 -8.359 1.849 1 95.69 70 PRO B C 1
ATOM 1480 O O . PRO B 1 70 ? 2.562 -9.312 2.119 1 95.69 70 PRO B O 1
ATOM 1483 N N . ALA B 1 71 ? 4.363 -8.414 1.09 1 97.06 71 ALA B N 1
ATOM 1484 C CA . ALA B 1 71 ? 4.711 -9.656 0.407 1 97.06 71 ALA B CA 1
ATOM 1485 C C . ALA B 1 71 ? 4.828 -10.812 1.397 1 97.06 71 ALA B C 1
ATOM 1487 O O . ALA B 1 71 ? 4.352 -11.922 1.13 1 97.06 71 ALA B O 1
ATOM 1488 N N . GLY B 1 72 ? 5.445 -10.555 2.514 1 97.31 72 GLY B N 1
ATOM 1489 C CA . GLY B 1 72 ? 5.594 -11.594 3.512 1 97.31 72 GLY B CA 1
ATOM 1490 C C . GLY B 1 72 ? 4.266 -12.141 4.008 1 97.31 72 GLY B C 1
ATOM 1491 O O . GLY B 1 72 ? 4.109 -13.352 4.184 1 97.31 72 GLY B O 1
ATOM 1492 N N . ARG B 1 73 ? 3.318 -11.281 4.25 1 97.62 73 ARG B N 1
ATOM 1493 C CA . ARG B 1 73 ? 1.993 -11.695 4.699 1 97.62 73 ARG B CA 1
ATOM 1494 C C . ARG B 1 73 ? 1.285 -12.523 3.631 1 97.62 73 ARG B C 1
ATOM 1496 O O . ARG B 1 73 ? 0.664 -13.547 3.939 1 97.62 73 ARG B O 1
ATOM 1503 N N . PHE B 1 74 ? 1.349 -12.117 2.402 1 98.38 74 PHE B N 1
ATOM 1504 C CA . PHE B 1 74 ? 0.75 -12.852 1.294 1 98.38 74 PHE B CA 1
ATOM 1505 C C . PHE B 1 74 ? 1.328 -14.258 1.2 1 98.38 74 PHE B C 1
ATOM 1507 O O . PHE B 1 74 ? 0.583 -15.234 1.091 1 98.38 74 PHE B O 1
ATOM 1514 N N . LEU B 1 75 ? 2.643 -14.328 1.284 1 98.56 75 LEU B N 1
ATOM 1515 C CA . LEU B 1 75 ? 3.322 -15.617 1.182 1 98.56 75 LEU B CA 1
ATOM 1516 C C . LEU B 1 75 ? 2.926 -16.531 2.334 1 98.56 75 LEU B C 1
ATOM 1518 O O . LEU B 1 75 ? 2.688 -17.719 2.129 1 98.56 75 LEU B O 1
ATOM 1522 N N . ASP B 1 76 ? 2.838 -15.961 3.514 1 98.75 76 ASP B N 1
ATOM 1523 C CA . ASP B 1 76 ? 2.441 -16.75 4.68 1 98.75 76 ASP B CA 1
ATOM 1524 C C . ASP B 1 76 ? 1.03 -17.297 4.516 1 98.75 76 ASP B C 1
ATOM 1526 O O . ASP B 1 76 ? 0.788 -18.484 4.777 1 98.75 76 ASP B O 1
ATOM 1530 N N . LYS B 1 77 ? 0.159 -16.5 4.055 1 98.62 77 LYS B N 1
ATOM 1531 C CA . LYS B 1 77 ? -1.225 -16.922 3.873 1 98.62 77 LYS B CA 1
ATOM 1532 C C . LYS B 1 77 ? -1.327 -18.016 2.811 1 98.62 77 LYS B C 1
ATOM 1534 O O . LYS B 1 77 ? -1.993 -19.031 3.021 1 98.62 77 LYS B O 1
ATOM 1539 N N . MET B 1 78 ? -0.648 -17.828 1.695 1 98.62 78 MET B N 1
ATOM 1540 C CA . MET B 1 78 ? -0.715 -18.797 0.611 1 98.62 78 MET B CA 1
ATOM 1541 C C . MET B 1 78 ? -0.073 -20.125 1.027 1 98.62 78 MET B C 1
ATOM 1543 O O . MET B 1 78 ? -0.54 -21.188 0.64 1 98.62 78 MET B O 1
ATOM 1547 N N . ARG B 1 79 ? 1.004 -20.047 1.83 1 98.62 79 ARG B N 1
ATOM 1548 C CA . ARG B 1 79 ? 1.61 -21.266 2.361 1 98.62 79 ARG B CA 1
ATOM 1549 C C . ARG B 1 79 ? 0.63 -22.031 3.248 1 98.62 79 ARG B C 1
ATOM 1551 O O . ARG B 1 79 ? 0.515 -23.25 3.152 1 98.62 79 ARG B O 1
ATOM 1558 N N . GLN B 1 80 ? -0.064 -21.281 4.059 1 98.5 80 GLN B N 1
ATOM 1559 C CA . GLN B 1 80 ? -1.053 -21.891 4.938 1 98.5 80 GLN B CA 1
ATOM 1560 C C . GLN B 1 80 ? -2.137 -22.609 4.137 1 98.5 80 GLN B C 1
ATOM 1562 O O . GLN B 1 80 ? -2.477 -23.766 4.43 1 98.5 80 GLN B O 1
ATOM 1567 N N . TYR B 1 81 ? -2.672 -21.969 3.158 1 98.44 81 TYR B N 1
ATOM 1568 C CA . TYR B 1 81 ? -3.707 -22.547 2.316 1 98.44 81 TYR B CA 1
ATOM 1569 C C . TYR B 1 81 ? -3.182 -23.781 1.588 1 98.44 81 TYR B C 1
ATOM 1571 O O . TYR B 1 81 ? -3.902 -24.766 1.422 1 98.44 81 TYR B O 1
ATOM 1579 N N . ARG B 1 82 ? -1.943 -23.688 1.188 1 97.25 82 ARG B N 1
ATOM 1580 C CA . ARG B 1 82 ? -1.344 -24.781 0.438 1 97.25 82 ARG B CA 1
ATOM 1581 C C . ARG B 1 82 ? -1.099 -26 1.338 1 97.25 82 ARG B C 1
ATOM 1583 O O . ARG B 1 82 ? -1.248 -27.141 0.905 1 97.25 82 ARG B O 1
ATOM 1590 N N . ASP B 1 83 ? -0.776 -25.75 2.57 1 96.94 83 ASP B N 1
ATOM 1591 C CA . ASP B 1 83 ? -0.287 -26.812 3.449 1 96.94 83 ASP B CA 1
ATOM 1592 C C . ASP B 1 83 ? -1.433 -27.453 4.23 1 96.94 83 ASP B C 1
ATOM 1594 O O . ASP B 1 83 ? -1.288 -28.547 4.77 1 96.94 83 ASP B O 1
ATOM 1598 N N . MET B 1 84 ? -2.506 -26.766 4.281 1 97.31 84 MET B N 1
ATOM 1599 C CA . MET B 1 84 ? -3.609 -27.312 5.066 1 97.31 84 MET B CA 1
ATOM 1600 C C . MET B 1 84 ? -4.238 -28.516 4.367 1 97.31 84 MET B C 1
ATOM 1602 O O . MET B 1 84 ? -4.012 -28.734 3.178 1 97.31 84 MET B O 1
ATOM 1606 N N . GLN B 1 85 ? -4.953 -29.281 5.129 1 96.5 85 GLN B N 1
ATOM 1607 C CA . GLN B 1 85 ? -5.703 -30.391 4.551 1 96.5 85 GLN B CA 1
ATOM 1608 C C . GLN B 1 85 ? -6.711 -29.906 3.516 1 96.5 85 GLN B C 1
ATOM 1610 O O . GLN B 1 85 ? -7.309 -28.844 3.68 1 96.5 85 GLN B O 1
ATOM 1615 N N . ASP B 1 86 ? -6.793 -30.766 2.52 1 94.75 86 ASP B N 1
ATOM 1616 C CA . ASP B 1 86 ? -7.766 -30.406 1.492 1 94.75 86 ASP B CA 1
ATOM 1617 C C . ASP B 1 86 ? -9.18 -30.359 2.064 1 94.75 86 ASP B C 1
ATOM 1619 O O . ASP B 1 86 ? -9.734 -31.391 2.453 1 94.75 86 ASP B O 1
ATOM 1623 N N . ASP B 1 87 ? -9.75 -29.219 2.17 1 94.94 87 ASP B N 1
ATOM 1624 C CA . ASP B 1 87 ? -11.102 -29.109 2.723 1 94.94 87 ASP B CA 1
ATOM 1625 C C . ASP B 1 87 ? -12.078 -28.594 1.67 1 94.94 87 ASP B C 1
ATOM 1627 O O . ASP B 1 87 ? -13.227 -28.281 1.984 1 94.94 87 ASP B O 1
ATOM 1631 N N . GLY B 1 88 ? -11.586 -28.422 0.484 1 94.44 88 GLY B N 1
ATOM 1632 C CA . GLY B 1 88 ? -12.438 -28.047 -0.63 1 94.44 88 GLY B CA 1
ATOM 1633 C C . GLY B 1 88 ? -12.75 -26.562 -0.676 1 94.44 88 GLY B C 1
ATOM 1634 O O . GLY B 1 88 ? -13.477 -26.094 -1.556 1 94.44 88 GLY B O 1
ATOM 1635 N N . SER B 1 89 ? -12.109 -25.828 0.236 1 96.19 89 SER B N 1
ATOM 1636 C CA . SER B 1 89 ? -12.352 -24.391 0.223 1 96.19 89 SER B CA 1
ATOM 1637 C C . SER B 1 89 ? -11.719 -23.734 -0.996 1 96.19 89 SER B C 1
ATOM 1639 O O . SER B 1 89 ? -10.781 -24.281 -1.584 1 96.19 89 SER B O 1
ATOM 1641 N N . VAL B 1 90 ? -12.164 -22.641 -1.417 1 96.31 90 VAL B N 1
ATOM 1642 C CA . VAL B 1 90 ? -11.766 -21.938 -2.631 1 96.31 90 VAL B CA 1
ATOM 1643 C C . VAL B 1 90 ? -10.273 -21.609 -2.578 1 96.31 90 VAL B C 1
ATOM 1645 O O . VAL B 1 90 ? -9.531 -21.922 -3.514 1 96.31 90 VAL B O 1
ATOM 1648 N N . MET B 1 91 ? -9.828 -21.031 -1.489 1 98 91 MET B N 1
ATOM 1649 C CA . MET B 1 91 ? -8.438 -20.594 -1.435 1 98 91 MET B CA 1
ATOM 1650 C C . MET B 1 91 ? -7.496 -21.781 -1.332 1 98 91 MET B C 1
ATOM 1652 O O . MET B 1 91 ? -6.375 -21.75 -1.844 1 98 91 MET B O 1
ATOM 1656 N N . ASN B 1 92 ? -7.938 -22.812 -0.61 1 98 92 ASN B N 1
ATOM 1657 C CA . ASN B 1 92 ? -7.156 -24.047 -0.591 1 98 92 ASN B CA 1
ATOM 1658 C C . ASN B 1 92 ? -6.91 -24.578 -2.002 1 98 92 ASN B C 1
ATOM 1660 O O . ASN B 1 92 ? -5.77 -24.844 -2.377 1 98 92 ASN B O 1
ATOM 1664 N N . GLN B 1 93 ? -7.953 -24.672 -2.859 1 96.56 93 GLN B N 1
ATOM 1665 C CA . GLN B 1 93 ? -7.84 -25.172 -4.227 1 96.56 93 GLN B CA 1
ATOM 1666 C C . GLN B 1 93 ? -7 -24.219 -5.086 1 96.56 93 GLN B C 1
ATOM 1668 O O . GLN B 1 93 ? -6.16 -24.672 -5.871 1 96.56 93 GLN B O 1
ATOM 1673 N N . HIS B 1 94 ? -7.168 -22.984 -4.902 1 97.06 94 HIS B N 1
ATOM 1674 C CA . HIS B 1 94 ? -6.398 -22.016 -5.676 1 97.06 94 HIS B CA 1
ATOM 1675 C C . HIS B 1 94 ? -4.918 -22.078 -5.324 1 97.06 94 HIS B C 1
ATOM 1677 O O . HIS B 1 94 ? -4.062 -22.078 -6.215 1 97.06 94 HIS B O 1
ATOM 1683 N N . ALA B 1 95 ? -4.621 -22.094 -4.051 1 98 95 ALA B N 1
ATOM 1684 C CA . ALA B 1 95 ? -3.23 -22.109 -3.604 1 98 95 ALA B CA 1
ATOM 1685 C C . ALA B 1 95 ? -2.52 -23.375 -4.09 1 98 95 ALA B C 1
ATOM 1687 O O . ALA B 1 95 ? -1.359 -23.312 -4.504 1 98 95 ALA B O 1
ATOM 1688 N N . LYS B 1 96 ? -3.195 -24.469 -4.07 1 97.38 96 LYS B N 1
ATOM 1689 C CA . LYS B 1 96 ? -2.602 -25.75 -4.465 1 97.38 96 LYS B CA 1
ATOM 1690 C C . LYS B 1 96 ? -2.43 -25.828 -5.98 1 97.38 96 LYS B C 1
ATOM 1692 O O . LYS B 1 96 ? -1.6 -26.594 -6.477 1 97.38 96 LYS B O 1
ATOM 1697 N N . GLY B 1 97 ? -3.199 -25.016 -6.738 1 96.56 97 GLY B N 1
ATOM 1698 C CA . GLY B 1 97 ? -3.133 -25.016 -8.195 1 96.56 97 GLY B CA 1
ATOM 1699 C C . GLY B 1 97 ? -2.039 -24.125 -8.742 1 96.56 97 GLY B C 1
ATOM 1700 O O . GLY B 1 97 ? -1.745 -24.141 -9.938 1 96.56 97 GLY B O 1
ATOM 1701 N N . LEU B 1 98 ? -1.405 -23.375 -7.918 1 97.56 98 LEU B N 1
ATOM 1702 C CA . LEU B 1 98 ? -0.363 -22.453 -8.336 1 97.56 98 LEU B CA 1
ATOM 1703 C C . LEU B 1 98 ? 1.021 -23 -7.996 1 97.56 98 LEU B C 1
ATOM 1705 O O . LEU B 1 98 ? 1.198 -23.641 -6.965 1 97.56 98 LEU B O 1
ATOM 1709 N N . GLU B 1 99 ? 1.975 -22.688 -8.891 1 97.31 99 GLU B N 1
ATOM 1710 C CA . GLU B 1 99 ? 3.371 -22.938 -8.547 1 97.31 99 GLU B CA 1
ATOM 1711 C C . GLU B 1 99 ? 3.881 -21.906 -7.531 1 97.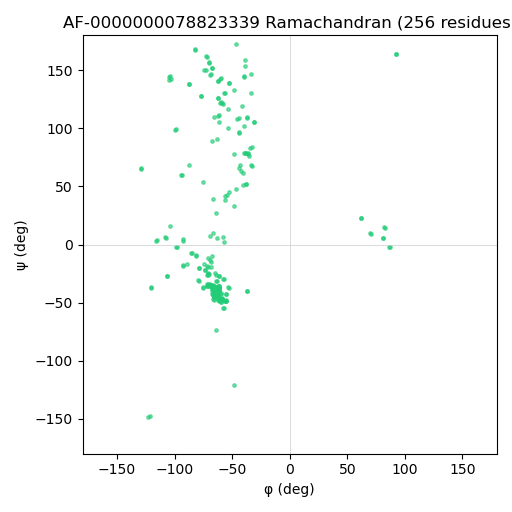31 99 GLU B C 1
ATOM 1713 O O . GLU B 1 99 ? 3.414 -20.766 -7.504 1 97.31 99 GLU B O 1
ATOM 1718 N N . TRP B 1 100 ? 4.859 -22.375 -6.691 1 97.06 100 TRP B N 1
ATOM 1719 C CA . TRP B 1 100 ? 5.344 -21.469 -5.656 1 97.06 100 TRP B CA 1
ATOM 1720 C C . TRP B 1 100 ? 5.973 -20.219 -6.273 1 97.06 100 TRP B C 1
ATOM 1722 O O . TRP B 1 100 ? 5.82 -19.125 -5.746 1 97.06 100 TRP B O 1
ATOM 1732 N N . GLU B 1 101 ? 6.648 -20.391 -7.387 1 95.06 101 GLU B N 1
ATOM 1733 C CA . GLU B 1 101 ? 7.223 -19.234 -8.07 1 95.06 101 GLU B CA 1
ATOM 1734 C C . GLU B 1 101 ? 6.141 -18.25 -8.508 1 95.06 101 GLU B C 1
ATOM 1736 O O . GLU B 1 101 ? 6.355 -17.047 -8.5 1 95.06 101 GLU B O 1
ATOM 1741 N N . GLU B 1 102 ? 5.004 -18.766 -8.906 1 96.25 102 GLU B N 1
ATOM 1742 C CA . GLU B 1 102 ? 3.865 -17.922 -9.266 1 96.25 102 GLU B CA 1
ATOM 1743 C C . GLU B 1 102 ? 3.328 -17.172 -8.047 1 96.25 102 GLU B C 1
ATOM 1745 O O . GLU B 1 102 ? 2.98 -15.992 -8.141 1 96.25 102 GLU B O 1
ATOM 1750 N N . ILE B 1 103 ? 3.389 -17.875 -6.914 1 97.81 103 ILE B N 1
ATOM 1751 C CA . ILE B 1 103 ? 2.914 -17.266 -5.672 1 97.81 103 ILE B CA 1
ATOM 1752 C C . ILE B 1 103 ? 3.859 -16.156 -5.246 1 97.81 103 ILE B C 1
ATOM 1754 O O . ILE B 1 103 ? 3.414 -15.086 -4.812 1 97.81 103 ILE B O 1
ATOM 1758 N N . VAL B 1 104 ? 5.113 -16.344 -5.48 1 96.06 104 VAL B N 1
ATOM 1759 C CA . VAL B 1 104 ? 6.105 -15.32 -5.172 1 96.06 104 VAL B CA 1
ATOM 1760 C C . VAL B 1 104 ? 5.895 -14.117 -6.082 1 96.06 104 VAL B C 1
ATOM 1762 O O . VAL B 1 104 ? 5.93 -12.969 -5.625 1 96.06 104 VAL B O 1
ATOM 1765 N N . GLY B 1 105 ? 5.648 -14.336 -7.375 1 95.44 105 GLY B N 1
ATOM 1766 C CA . GLY B 1 105 ? 5.352 -13.25 -8.297 1 95.44 105 GLY B CA 1
ATOM 1767 C C . GLY B 1 105 ? 4.094 -12.484 -7.93 1 95.44 105 GLY B C 1
ATOM 1768 O O . GLY B 1 105 ? 4.062 -11.258 -8.008 1 95.44 105 GLY B O 1
ATOM 1769 N N . LEU B 1 106 ? 3.086 -13.188 -7.465 1 97 106 LEU B N 1
ATOM 1770 C CA . LEU B 1 106 ? 1.835 -12.57 -7.047 1 97 106 LEU B CA 1
ATOM 1771 C C . LEU B 1 106 ? 2.041 -11.727 -5.793 1 97 106 LEU B C 1
ATOM 1773 O O . LEU B 1 106 ? 1.444 -10.656 -5.656 1 97 106 LEU B O 1
ATOM 1777 N N . ALA B 1 107 ? 2.877 -12.219 -4.91 1 97.31 107 ALA B N 1
ATOM 1778 C CA . ALA B 1 107 ? 3.201 -11.453 -3.711 1 97.31 107 ALA B CA 1
ATOM 1779 C C . ALA B 1 107 ? 3.805 -10.102 -4.07 1 97.31 107 ALA B C 1
ATOM 1781 O O . ALA B 1 107 ? 3.428 -9.078 -3.5 1 97.31 107 ALA B O 1
ATOM 1782 N N . GLY B 1 108 ? 4.727 -10.164 -4.977 1 95.75 108 GLY B N 1
ATOM 1783 C CA . GLY B 1 108 ? 5.32 -8.922 -5.438 1 95.75 108 GLY B CA 1
ATOM 1784 C C . GLY B 1 108 ? 4.316 -7.996 -6.105 1 95.75 108 GLY B C 1
ATOM 1785 O O . GLY B 1 108 ? 4.285 -6.797 -5.816 1 95.75 108 GLY B O 1
ATOM 1786 N N . TYR B 1 109 ? 3.49 -8.539 -6.957 1 95.81 109 TYR B N 1
ATOM 1787 C CA . TYR B 1 109 ? 2.486 -7.754 -7.668 1 95.81 109 TYR B CA 1
ATOM 1788 C C . TYR B 1 109 ? 1.571 -7.027 -6.688 1 95.81 109 TYR B C 1
ATOM 1790 O O . TYR B 1 109 ? 1.42 -5.809 -6.762 1 95.81 109 TYR B O 1
ATOM 1798 N N . PHE B 1 110 ? 0.958 -7.738 -5.785 1 97.12 110 PHE B N 1
ATOM 1799 C CA . PHE B 1 110 ? -0.04 -7.152 -4.895 1 97.12 110 PHE B CA 1
ATOM 1800 C C . PHE B 1 110 ? 0.614 -6.207 -3.895 1 97.12 110 PHE B C 1
ATOM 1802 O O . PHE B 1 110 ? 0.033 -5.184 -3.531 1 97.12 110 PHE B O 1
ATOM 1809 N N . ALA B 1 111 ? 1.877 -6.551 -3.441 1 96.56 111 ALA B N 1
ATOM 1810 C CA . ALA B 1 111 ? 2.576 -5.68 -2.498 1 96.56 111 ALA B CA 1
ATOM 1811 C C . ALA B 1 111 ? 2.82 -4.301 -3.102 1 96.56 111 ALA B C 1
ATOM 1813 O O . ALA B 1 111 ? 2.861 -3.301 -2.381 1 96.56 111 ALA B O 1
ATOM 1814 N N . CYS B 1 112 ? 2.912 -4.25 -4.398 1 94.88 112 CYS B N 1
ATOM 1815 C CA . CYS B 1 112 ? 3.307 -3.023 -5.078 1 94.88 112 CYS B CA 1
ATOM 1816 C C . CYS B 1 112 ? 2.086 -2.27 -5.598 1 94.88 112 CYS B C 1
ATOM 1818 O O . CYS B 1 112 ? 2.211 -1.159 -6.113 1 94.88 112 CYS B O 1
ATOM 1820 N N . THR B 1 113 ? 0.926 -2.881 -5.383 1 95.75 113 THR B N 1
ATOM 1821 C CA . THR B 1 113 ? -0.323 -2.264 -5.816 1 95.75 113 THR B CA 1
ATOM 1822 C C . THR B 1 113 ? -0.867 -1.33 -4.738 1 95.75 113 THR B C 1
ATOM 1824 O O . THR B 1 113 ? -0.801 -1.641 -3.549 1 95.75 113 THR B O 1
ATOM 1827 N N . ALA B 1 114 ? -1.381 -0.137 -5.145 1 94.56 114 ALA B N 1
ATOM 1828 C CA . ALA B 1 114 ? -1.924 0.823 -4.184 1 94.56 114 ALA B CA 1
ATOM 1829 C C . ALA B 1 114 ? -3.035 0.195 -3.348 1 94.56 114 ALA B C 1
ATOM 1831 O O . ALA B 1 114 ? -3.959 -0.414 -3.891 1 94.56 114 ALA B O 1
ATOM 1832 N N . PRO B 1 115 ? -2.895 0.377 -2.004 1 94.81 115 PRO B N 1
ATOM 1833 C CA . PRO B 1 115 ? -3.939 -0.171 -1.137 1 94.81 115 PRO B CA 1
ATOM 1834 C C . PRO B 1 115 ? -5.281 0.538 -1.309 1 94.81 115 PRO B C 1
ATOM 1836 O O . PRO B 1 115 ? -5.324 1.69 -1.746 1 94.81 115 PRO B O 1
ATOM 1839 N N . GLU B 1 116 ? -6.332 -0.229 -1.033 1 89.5 116 GLU B N 1
ATOM 1840 C CA . GLU B 1 116 ? -7.68 0.324 -0.981 1 89.5 116 GLU B CA 1
ATOM 1841 C C . GLU B 1 116 ? -8.391 -0.074 0.309 1 89.5 116 GLU B C 1
ATOM 1843 O O . GLU B 1 116 ? -9.383 -0.809 0.279 1 89.5 116 GLU B O 1
ATOM 1848 N N . THR B 1 117 ? -7.848 0.431 1.331 1 90.81 117 THR B N 1
ATOM 1849 C CA . THR B 1 117 ? -8.445 0.173 2.637 1 90.81 117 THR B CA 1
ATOM 1850 C C . THR B 1 117 ? -9.609 1.121 2.895 1 90.81 117 THR B C 1
ATOM 1852 O O . THR B 1 117 ? -9.867 2.029 2.102 1 90.81 117 THR B O 1
ATOM 1855 N N . ALA B 1 118 ? -10.375 0.813 3.932 1 88.94 118 ALA B N 1
ATOM 1856 C CA . ALA B 1 118 ? -11.453 1.726 4.32 1 88.94 118 ALA B CA 1
ATOM 1857 C C . ALA B 1 118 ? -10.922 3.141 4.527 1 88.94 118 ALA B C 1
ATOM 1859 O O . ALA B 1 118 ? -11.578 4.117 4.164 1 88.94 118 ALA B O 1
ATOM 1860 N N . THR B 1 119 ? -9.719 3.246 5.066 1 90.31 119 THR B N 1
ATOM 1861 C CA . THR B 1 119 ? -9.086 4.539 5.285 1 90.31 119 THR B CA 1
ATOM 1862 C C . THR B 1 119 ? -8.82 5.246 3.957 1 90.31 119 THR B C 1
ATOM 1864 O O . THR B 1 119 ? -9.008 6.461 3.848 1 90.31 119 THR B O 1
ATOM 1867 N N . CYS B 1 120 ? -8.43 4.504 2.965 1 91.19 120 CYS B N 1
ATOM 1868 C CA . CYS B 1 120 ? -8.18 5.078 1.648 1 91.19 120 CYS B CA 1
ATOM 1869 C C . CYS B 1 120 ? -9.477 5.598 1.028 1 91.19 120 CYS B C 1
ATOM 1871 O O . CYS B 1 120 ? -9.5 6.691 0.461 1 91.19 120 CYS B O 1
ATOM 1873 N N . ARG B 1 121 ? -10.461 4.844 1.175 1 87.69 121 ARG B N 1
ATOM 1874 C CA . ARG B 1 121 ? -11.75 5.273 0.642 1 87.69 121 ARG B CA 1
ATOM 1875 C C . ARG B 1 121 ? -12.211 6.566 1.305 1 87.69 121 ARG B C 1
ATOM 1877 O O . ARG B 1 121 ? -12.664 7.488 0.626 1 87.69 121 ARG B O 1
ATOM 1884 N N . GLU B 1 122 ? -12.156 6.602 2.578 1 89.5 122 GLU B N 1
ATOM 1885 C CA . GLU B 1 122 ? -12.539 7.801 3.312 1 89.5 122 GLU B CA 1
ATOM 1886 C C . GLU B 1 122 ? -11.68 9 2.904 1 89.5 122 GLU B C 1
ATOM 1888 O O . GLU B 1 122 ? -12.195 10.094 2.693 1 89.5 122 GLU B O 1
ATOM 1893 N N . TYR B 1 123 ? -10.43 8.766 2.857 1 89.38 123 TYR B N 1
ATOM 1894 C CA . TYR B 1 123 ? -9.523 9.836 2.436 1 89.38 123 TYR B CA 1
ATOM 1895 C C . TYR B 1 123 ? -9.906 10.359 1.059 1 89.38 123 TYR B C 1
ATOM 1897 O O . TYR B 1 123 ? -9.969 11.578 0.848 1 89.38 123 TYR B O 1
ATOM 1905 N N . ARG B 1 124 ? -10.125 9.492 0.091 1 86.12 124 ARG B N 1
ATOM 1906 C CA . ARG B 1 124 ? -10.445 9.906 -1.273 1 86.12 124 ARG B CA 1
ATOM 1907 C C . ARG B 1 124 ? -11.789 10.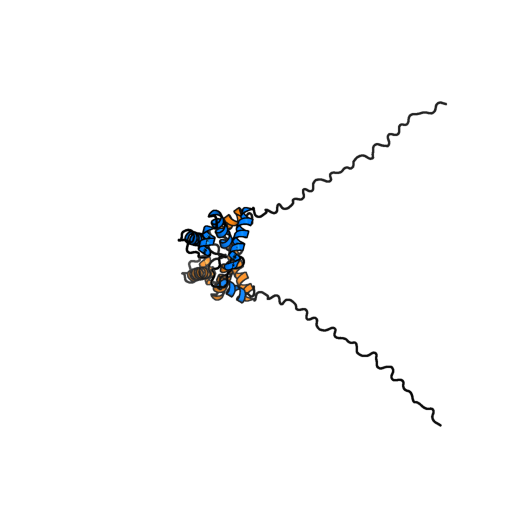617 -1.331 1 86.12 124 ARG B C 1
ATOM 1909 O O . ARG B 1 124 ? -11.977 11.539 -2.125 1 86.12 124 ARG B O 1
ATOM 1916 N N . GLN B 1 125 ? -12.742 10.172 -0.531 1 85.06 125 GLN B N 1
ATOM 1917 C CA . GLN B 1 125 ? -14.023 10.852 -0.444 1 85.06 125 GLN B CA 1
ATOM 1918 C C . GLN B 1 125 ? -13.859 12.281 0.065 1 85.06 125 GLN B C 1
ATOM 1920 O O . GLN B 1 125 ? -14.469 13.211 -0.467 1 85.06 125 GLN B O 1
ATOM 1925 N N . GLN B 1 126 ? -13.062 12.43 1.095 1 83.88 126 GLN B N 1
ATOM 1926 C CA . GLN B 1 126 ? -12.828 13.75 1.68 1 83.88 126 GLN B CA 1
ATOM 1927 C C . GLN B 1 126 ? -12.039 14.641 0.729 1 83.88 126 GLN B C 1
ATOM 1929 O O . GLN B 1 126 ? -12.258 15.852 0.674 1 83.88 126 GLN B O 1
ATOM 1934 N N . ALA B 1 127 ? -11.141 14.023 -0.012 1 80.94 127 ALA B N 1
ATOM 1935 C CA . ALA B 1 127 ? -10.281 14.758 -0.939 1 80.94 127 ALA B CA 1
ATOM 1936 C C . ALA B 1 127 ? -11.008 15.047 -2.25 1 80.94 127 ALA B C 1
ATOM 1938 O O . ALA B 1 127 ? -10.578 15.891 -3.035 1 80.94 127 ALA B O 1
ATOM 1939 N N . GLY B 1 128 ? -12.133 14.469 -2.457 1 73.19 128 GLY B N 1
ATOM 1940 C CA . GLY B 1 128 ? -12.883 14.641 -3.689 1 73.19 128 GLY B CA 1
ATOM 1941 C C . GLY B 1 128 ? -12.242 13.961 -4.883 1 73.19 128 GLY B C 1
ATOM 1942 O O . GLY B 1 128 ? -12.43 14.391 -6.023 1 73.19 128 GLY B O 1
ATOM 1943 N N . THR B 1 129 ? -11.258 13.188 -4.609 1 60.38 129 THR B N 1
ATOM 1944 C CA . THR B 1 129 ? -10.578 12.492 -5.699 1 60.38 129 THR B CA 1
ATOM 1945 C C . THR B 1 129 ? -11.156 11.094 -5.891 1 60.38 129 THR B C 1
ATOM 1947 O O . THR B 1 129 ? -10.578 10.273 -6.602 1 60.38 129 THR B O 1
ATOM 1950 N N . GLN B 1 130 ? -12.391 10.93 -6.18 1 54.12 130 GLN B N 1
ATOM 1951 C CA . GLN B 1 130 ? -12.938 9.586 -6.359 1 54.12 130 GLN B CA 1
ATOM 1952 C C . GLN B 1 130 ? -12.32 8.898 -7.57 1 54.12 130 GLN B C 1
ATOM 1954 O O . GLN B 1 130 ? -11.969 9.555 -8.555 1 54.12 130 GLN B O 1
#

pLDDT: mean 78.13, std 24.97, range [30.36, 98.75]

Solvent-accessible surface area (backbone atoms only — not comparable to full-atom values): 14862 Å² total; per-residue (Å²): 131,86,78,85,79,69,89,73,81,72,76,72,65,74,77,66,79,78,70,68,77,79,68,78,74,71,74,74,63,77,74,66,66,56,51,34,68,67,30,51,52,40,52,52,56,50,54,64,48,21,82,67,18,18,72,77,19,40,22,93,66,90,43,66,54,39,15,36,38,52,38,68,59,47,49,50,51,44,48,49,34,43,69,47,78,91,75,81,45,70,61,38,54,52,36,62,70,47,54,69,69,54,51,54,47,42,20,25,53,27,24,35,25,46,26,50,46,73,58,26,51,52,38,28,60,66,20,38,57,117,135,88,80,84,82,66,88,75,79,75,74,77,63,77,79,64,68,83,72,69,78,82,66,77,74,67,75,73,61,77,73,67,67,56,51,34,70,68,27,51,53,41,52,52,56,51,55,65,49,20,82,66,18,18,72,80,20,40,22,94,64,91,42,64,55,38,17,37,38,51,39,68,59,46,50,51,50,43,48,49,35,44,70,44,77,91,76,82,43,67,61,37,56,52,36,61,72,48,53,69,70,56,50,52,48,42,21,25,53,27,24,35,25,46,27,50,47,74,58,28,52,52,39,30,60,66,18,38,57,118

Nearest PDB structures (foldseek):
  5n1t-assembly1_B  TM=8.823E-01  e=1.731E-04  Thioalkalivibrio paradoxus ARh 1
  3vrd-assembly1_A  TM=9.141E-01  e=4.179E-04  Thermochromatium tepidum
  1fcd-assembly2_D  TM=9.126E-01  e=6.144E-04  Allochromatium vinosum
  4o1w-assembly2_B  TM=8.716E-01  e=2.572E-03  Colwellia psychrerythraea 34H
  1h1o-assembly1_A  TM=9.047E-01  e=6.929E-03  Acidithiobacillus ferrooxidans

InterPro domains:
  IPR009056 Cytochrome c-like domain [PF00034] (46-82)
  IPR009056 Cytochrome c-like domain [PS51007] (31-114)
  IPR036909 Cytochrome c-like domain superfamily [G3DSA:1.10.760.10] (41-111)
  IPR036909 Cytochrome c-like domain superfamily [SSF46626] (46-112)

Organism: Methylobacillus flagellatus (strain ATCC 51484 / DSM 6875 / VKM B-1610 / KT) (NCBI:txid265072)

Foldseek 3Di:
DDDDPDPDDPPPPPVDDPVPPPDCPPPVPPPPPPPPPLRVVLVVVQCVVCVQCNDLQADPDPRHRLAQPQLVVQLVVLVCLCPDPPPPDPSVVVSVPDDSVSSSSNSVSRNNGDYRDPVNVVVCVVVVND/DDDDPDDPDPPPPPPDDPPDDPDDPPPVPPPPPPPPPLRVVLVVVQCVVCVQCNDLQADPDPRHRLAQPQLVVQLVVLVCLCPDPPPPDPSVVVSVPDDSVSSSSNSVSRNNGDYRDPVNVVVCVVVVND

Secondary structure (DSSP, 8-state):
---------GGGGGG---------------------HHHHHHHHHHHHHHHHH-GGG--SSSSPP-TT--HHHHHHHHHHHHHS-----HHHHHHHHS-HHHHHHHHHHHHTSPP--HHHHHHHHHHT--/----------GGGGG---------------------HHHHHHHHHHHHHHHHH-GGG--SSSSPP-TT--HHHHHHHHHHHHHS-----HHHHHHHHS-HHHHHHHHHHHHTSPP--HHHHHHHHHHT--

Radius of gyration: 36.18 Å; Cα contacts (8 Å, |Δi|>4): 301; chains: 2; bounding box: 113×91×119 Å

Sequence (260 aa):
MPCNPFLLGHSGILMRLFLIGLLGMGYLMPVATSAGPASHHIRTLAASCAACHGYEGKSRGEIPSLAGMPAGRFLDKMRQYRDMQDDGSVMNQHAKGLEWEEIVGLAGYFACTAPETATCREYRQQAGTQMPCNPFLLGHSGILMRLFLIGLLGMGYLMPVATSAGPASHHIRTLAASCAACHGYEGKSRGEIPSLAGMPAGRFLDKMRQYRDMQDDGSVMNQHAKGLEWEEIVGLAGYFACTAPETATCREYRQQAGTQ